Protein AF-A0AAP0P604-F1 (afdb_monomer_lite)

InterPro domains:
  IPR004252 Probable transposase, Ptta/En/Spm, plant [PF03004] (49-134)

Structure (mmCIF, N/CA/C/O backbone):
data_AF-A0AAP0P604-F1
#
_entry.id   AF-A0AAP0P604-F1
#
loop_
_atom_site.group_PDB
_atom_site.id
_atom_site.type_symbol
_atom_site.label_atom_id
_atom_site.label_alt_id
_atom_site.label_comp_id
_atom_site.label_asym_id
_atom_site.label_entity_id
_atom_site.label_seq_id
_atom_site.pdbx_PDB_ins_code
_atom_site.Cartn_x
_atom_site.Cartn_y
_atom_site.Cartn_z
_atom_site.occupancy
_atom_site.B_iso_or_equiv
_atom_site.auth_seq_id
_atom_site.auth_comp_id
_atom_site.auth_asym_id
_atom_site.auth_atom_id
_atom_site.pdbx_PDB_model_num
ATOM 1 N N . MET A 1 1 ? 9.998 1.969 -13.920 1.00 55.75 1 MET A N 1
ATOM 2 C CA . MET A 1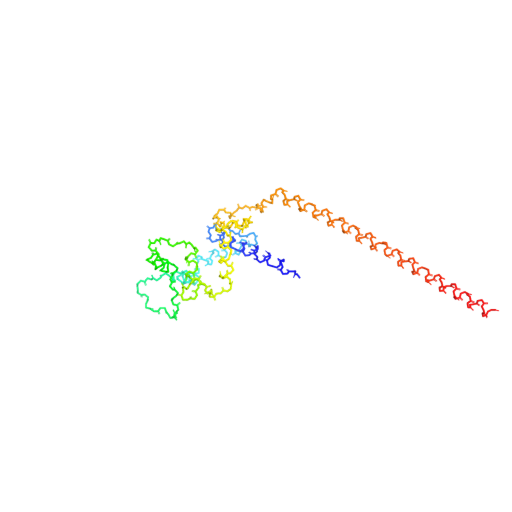 1 ? 9.746 1.002 -12.823 1.00 55.75 1 MET A CA 1
ATOM 3 C C . MET A 1 1 ? 8.303 0.526 -12.952 1.00 55.75 1 MET A C 1
ATOM 5 O O . MET A 1 1 ? 7.439 1.380 -13.094 1.00 55.75 1 MET A O 1
ATOM 9 N N . SER A 1 2 ? 8.022 -0.780 -13.021 1.00 79.81 2 SER A N 1
ATOM 10 C CA . SER A 1 2 ? 6.646 -1.254 -13.260 1.00 79.81 2 SER A CA 1
ATOM 11 C C . SER A 1 2 ? 5.750 -1.027 -12.033 1.00 79.81 2 SER A C 1
ATOM 13 O O . SER A 1 2 ? 6.207 -1.119 -10.892 1.00 79.81 2 SER A O 1
ATOM 15 N N . PHE A 1 3 ? 4.462 -0.747 -12.259 1.00 80.81 3 PHE A N 1
ATOM 16 C CA . PHE A 1 3 ? 3.480 -0.492 -11.193 1.00 80.81 3 PHE A CA 1
ATOM 17 C C . PHE A 1 3 ? 3.406 -1.638 -10.170 1.00 80.81 3 PHE A C 1
ATOM 19 O O . PHE A 1 3 ? 3.316 -1.402 -8.968 1.00 80.81 3 PHE A O 1
ATOM 26 N N . ALA A 1 4 ? 3.530 -2.883 -10.637 1.00 79.44 4 ALA A N 1
ATOM 27 C CA . ALA A 1 4 ? 3.534 -4.066 -9.783 1.00 79.44 4 ALA A CA 1
ATOM 28 C C . ALA A 1 4 ? 4.731 -4.104 -8.815 1.00 79.44 4 ALA A C 1
ATOM 30 O O . ALA A 1 4 ? 4.574 -4.504 -7.661 1.00 79.44 4 ALA A O 1
ATOM 31 N N . ILE A 1 5 ? 5.914 -3.657 -9.257 1.00 82.88 5 ILE A N 1
ATOM 32 C CA . ILE A 1 5 ? 7.113 -3.584 -8.408 1.00 82.88 5 ILE A CA 1
ATOM 33 C C . ILE A 1 5 ? 6.933 -2.504 -7.336 1.00 82.88 5 ILE A C 1
ATOM 35 O O . ILE A 1 5 ? 7.224 -2.750 -6.165 1.00 82.88 5 ILE A O 1
ATOM 39 N N . TYR A 1 6 ? 6.404 -1.338 -7.714 1.00 86.69 6 TYR A N 1
ATOM 40 C CA . TYR A 1 6 ? 6.144 -0.246 -6.775 1.00 86.69 6 TYR A CA 1
ATOM 41 C C . TYR A 1 6 ? 5.107 -0.636 -5.709 1.00 86.69 6 TYR A C 1
ATOM 43 O O . TYR A 1 6 ? 5.350 -0.478 -4.516 1.00 86.69 6 TYR A O 1
ATOM 51 N N . ASP A 1 7 ? 3.985 -1.231 -6.116 1.00 83.19 7 ASP A N 1
ATOM 52 C CA . ASP A 1 7 ? 2.931 -1.693 -5.205 1.00 83.19 7 ASP A CA 1
ATOM 53 C C . ASP A 1 7 ? 3.429 -2.795 -4.246 1.00 83.19 7 ASP A C 1
ATOM 55 O O . ASP A 1 7 ? 3.151 -2.768 -3.041 1.00 83.19 7 ASP A O 1
ATOM 59 N N . ALA A 1 8 ? 4.240 -3.738 -4.740 1.00 85.00 8 ALA A N 1
ATOM 60 C CA . ALA A 1 8 ? 4.871 -4.755 -3.900 1.00 85.00 8 ALA A CA 1
ATOM 61 C C . ALA A 1 8 ? 5.839 -4.143 -2.873 1.00 85.00 8 ALA A C 1
ATOM 63 O O . ALA A 1 8 ? 5.818 -4.529 -1.697 1.00 85.00 8 ALA A O 1
ATOM 64 N N . TRP A 1 9 ? 6.647 -3.166 -3.293 1.00 90.81 9 TRP A N 1
ATOM 65 C CA . TRP A 1 9 ? 7.546 -2.433 -2.407 1.00 90.81 9 TRP A CA 1
ATOM 66 C C . TRP A 1 9 ? 6.770 -1.664 -1.333 1.00 90.81 9 TRP A C 1
ATOM 68 O O . TRP A 1 9 ? 7.049 -1.846 -0.150 1.00 90.81 9 TRP A O 1
ATOM 78 N N . CYS A 1 10 ? 5.729 -0.911 -1.706 1.00 79.69 10 CYS A N 1
ATOM 79 C CA . CYS A 1 10 ? 4.887 -0.156 -0.774 1.00 79.69 10 CYS A CA 1
ATOM 80 C C . CYS A 1 10 ? 4.280 -1.051 0.314 1.00 79.69 10 CYS A C 1
ATOM 82 O O . CYS A 1 10 ? 4.305 -0.705 1.498 1.00 79.69 10 CYS A O 1
ATOM 84 N N . ARG A 1 11 ? 3.789 -2.243 -0.051 1.00 78.50 11 ARG A N 1
ATOM 85 C CA . ARG A 1 11 ? 3.270 -3.212 0.930 1.00 78.50 11 ARG A CA 1
ATOM 86 C C . ARG A 1 11 ? 4.349 -3.697 1.891 1.00 78.50 11 ARG A C 1
ATOM 88 O O . ARG A 1 11 ? 4.118 -3.734 3.099 1.00 78.50 11 ARG A O 1
ATOM 95 N N . LYS A 1 12 ? 5.519 -4.081 1.374 1.00 85.25 12 LYS A N 1
ATOM 96 C CA . LYS A 1 12 ? 6.632 -4.571 2.204 1.00 85.25 12 LYS A CA 1
ATOM 97 C C . LYS A 1 12 ? 7.171 -3.472 3.117 1.00 85.25 12 LYS A C 1
ATOM 99 O O . LYS A 1 12 ? 7.391 -3.737 4.298 1.00 85.25 12 LYS A O 1
ATOM 104 N N . ALA A 1 13 ? 7.313 -2.255 2.602 1.00 80.06 13 ALA A N 1
ATOM 105 C CA . ALA A 1 13 ? 7.723 -1.084 3.361 1.00 80.06 13 ALA A CA 1
ATOM 106 C C . ALA A 1 13 ? 6.726 -0.786 4.489 1.00 80.06 13 ALA A C 1
ATOM 108 O O . ALA A 1 13 ? 7.131 -0.704 5.644 1.00 80.06 13 ALA A O 1
ATOM 109 N N . SER A 1 14 ? 5.423 -0.726 4.190 1.00 72.88 14 SER A N 1
ATOM 110 C CA . SER A 1 14 ? 4.372 -0.484 5.189 1.00 72.88 14 SER A CA 1
ATOM 111 C C . SER A 1 14 ? 4.428 -1.489 6.345 1.00 72.88 14 SER A C 1
ATOM 113 O O . SER A 1 14 ? 4.459 -1.091 7.510 1.00 72.88 14 SER A O 1
ATOM 115 N N . ILE A 1 15 ? 4.549 -2.786 6.038 1.00 78.81 15 ILE A N 1
ATOM 116 C CA . ILE A 1 15 ? 4.687 -3.834 7.060 1.00 78.81 15 ILE A CA 1
ATOM 117 C C . ILE A 1 15 ? 5.937 -3.587 7.913 1.00 78.81 15 ILE A C 1
ATOM 119 O O . ILE A 1 15 ? 5.850 -3.560 9.140 1.00 78.81 15 ILE A O 1
ATOM 123 N N . ARG A 1 16 ? 7.093 -3.338 7.287 1.00 80.81 16 ARG A N 1
ATOM 124 C CA . ARG A 1 16 ? 8.346 -3.073 8.011 1.00 80.81 16 ARG A CA 1
ATOM 125 C C . ARG A 1 16 ? 8.249 -1.848 8.918 1.00 80.81 16 ARG A C 1
ATOM 127 O O . ARG A 1 16 ? 8.666 -1.937 10.069 1.00 80.81 16 ARG A O 1
ATOM 134 N N . TYR A 1 17 ? 7.638 -0.757 8.457 1.00 77.69 17 TYR A N 1
ATOM 135 C CA . TYR A 1 17 ? 7.402 0.427 9.285 1.00 77.69 17 TYR A CA 1
ATOM 136 C C . TYR A 1 17 ? 6.545 0.104 10.507 1.00 77.69 17 TYR A C 1
ATOM 138 O O . TYR A 1 17 ? 6.922 0.455 11.623 1.00 77.69 17 TYR A O 1
ATOM 146 N N . THR A 1 18 ? 5.434 -0.618 10.330 1.00 73.94 18 THR A N 1
ATOM 147 C CA . THR A 1 18 ? 4.580 -0.998 11.467 1.00 73.94 18 THR A CA 1
ATOM 148 C C . THR A 1 18 ? 5.314 -1.878 12.481 1.00 73.94 18 THR A C 1
ATOM 150 O O . THR A 1 18 ? 5.206 -1.637 13.685 1.00 73.94 18 THR A O 1
ATOM 153 N N . CYS A 1 19 ? 6.129 -2.833 12.019 1.00 76.25 19 CYS A N 1
ATOM 154 C CA . CYS A 1 19 ? 6.964 -3.659 12.889 1.00 76.25 19 CYS A CA 1
ATOM 155 C C . CYS A 1 19 ? 7.993 -2.819 13.656 1.00 76.25 19 CYS A C 1
ATOM 157 O O . CYS A 1 19 ? 8.121 -2.978 14.867 1.00 76.25 19 CYS A O 1
ATOM 159 N N . ASN A 1 20 ? 8.687 -1.894 12.990 1.00 80.06 20 ASN A N 1
ATOM 160 C CA . ASN A 1 20 ? 9.693 -1.048 13.636 1.00 80.06 20 ASN A CA 1
ATOM 161 C C . ASN A 1 20 ? 9.069 -0.130 14.691 1.00 80.06 20 ASN A C 1
ATOM 163 O O . ASN A 1 20 ? 9.588 -0.030 15.800 1.00 80.06 20 ASN A O 1
ATOM 167 N N . ILE A 1 21 ? 7.919 0.481 14.391 1.00 79.56 21 ILE A N 1
ATOM 168 C CA . ILE A 1 21 ? 7.177 1.297 15.361 1.00 79.56 21 ILE A CA 1
ATOM 169 C C . ILE A 1 21 ? 6.769 0.452 16.574 1.00 79.56 21 ILE A C 1
ATOM 171 O O . ILE A 1 21 ? 6.906 0.910 17.708 1.00 79.56 21 ILE A O 1
ATOM 175 N N . TYR A 1 22 ? 6.315 -0.788 16.366 1.00 77.44 22 TYR A N 1
ATOM 176 C CA . TYR A 1 22 ? 6.010 -1.706 17.464 1.00 77.44 22 TYR A CA 1
ATOM 177 C C . TYR A 1 22 ? 7.251 -2.024 18.310 1.00 77.44 22 TYR A C 1
ATOM 179 O O . TYR A 1 22 ? 7.191 -1.929 19.537 1.00 77.44 22 TYR A O 1
ATOM 187 N N . LEU A 1 23 ? 8.381 -2.353 17.677 1.00 79.88 23 LEU A N 1
ATOM 188 C CA . LEU A 1 23 ? 9.636 -2.649 18.374 1.00 79.88 23 LEU A CA 1
ATOM 189 C C . LEU A 1 23 ? 10.104 -1.455 19.215 1.00 79.88 23 LEU A C 1
ATOM 191 O O . LEU A 1 23 ? 10.387 -1.626 20.402 1.00 79.88 23 LEU A O 1
ATOM 195 N N . ILE A 1 24 ? 10.062 -0.243 18.659 1.00 80.75 24 ILE A N 1
ATOM 196 C CA . ILE A 1 24 ? 10.397 0.995 19.372 1.00 80.75 24 ILE A CA 1
ATOM 197 C C . ILE A 1 24 ? 9.421 1.249 20.531 1.00 80.75 24 ILE A C 1
ATOM 199 O O . ILE A 1 24 ? 9.836 1.553 21.650 1.00 80.75 24 ILE A O 1
ATOM 203 N N . ALA A 1 25 ? 8.112 1.146 20.287 1.00 75.25 25 ALA A N 1
ATOM 204 C CA . ALA A 1 25 ? 7.093 1.562 21.247 1.00 75.25 25 ALA A CA 1
ATOM 205 C C . ALA A 1 25 ? 6.873 0.555 22.385 1.00 75.25 25 ALA A C 1
ATOM 207 O O . ALA A 1 25 ? 6.607 0.973 23.515 1.00 75.25 25 ALA A O 1
ATOM 208 N N . LYS A 1 26 ? 6.944 -0.750 22.089 1.00 76.38 26 LYS A N 1
ATOM 209 C CA . LYS A 1 26 ? 6.601 -1.841 23.017 1.00 76.38 26 LYS A CA 1
ATOM 210 C C . LYS A 1 26 ? 7.811 -2.599 23.537 1.00 76.38 26 LYS A C 1
ATOM 212 O O . LYS A 1 26 ? 7.827 -2.932 24.715 1.00 76.38 26 LYS A O 1
ATOM 217 N N . LYS A 1 27 ? 8.797 -2.879 22.684 1.00 76.56 27 LYS A N 1
ATOM 218 C CA . LYS A 1 27 ? 9.988 -3.655 23.065 1.00 76.56 27 LYS A CA 1
ATOM 219 C C . LYS A 1 27 ? 11.192 -2.782 23.420 1.00 76.56 27 LYS A C 1
ATOM 221 O O . LYS A 1 27 ? 12.140 -3.302 23.986 1.00 76.56 27 LYS A O 1
ATOM 226 N N . ARG A 1 28 ? 11.135 -1.473 23.135 1.00 79.12 28 ARG A N 1
ATOM 227 C CA . ARG A 1 28 ? 12.237 -0.511 23.337 1.00 79.12 28 ARG A CA 1
ATOM 228 C C . ARG A 1 28 ? 13.526 -0.916 22.612 1.00 79.12 28 ARG A C 1
ATOM 230 O O . ARG A 1 28 ? 14.610 -0.547 23.041 1.00 79.12 28 ARG A O 1
ATOM 237 N N . ILE A 1 29 ? 13.389 -1.641 21.502 1.00 80.62 29 ILE A N 1
ATOM 238 C CA . ILE A 1 29 ? 14.506 -2.094 20.669 1.00 80.62 29 ILE A CA 1
ATOM 239 C C . ILE A 1 29 ? 14.749 -1.053 19.574 1.00 80.62 29 ILE A C 1
ATOM 241 O O . ILE A 1 29 ? 13.801 -0.663 18.883 1.00 80.62 29 ILE A O 1
ATOM 245 N N . SER A 1 30 ? 16.003 -0.622 19.421 1.00 78.62 30 SER A N 1
ATOM 246 C CA . SER A 1 30 ? 16.416 0.262 18.329 1.00 78.62 30 SER A CA 1
ATOM 247 C C . SER A 1 30 ? 16.414 -0.500 16.995 1.00 78.62 30 SER A C 1
ATOM 249 O O . SER A 1 30 ? 16.950 -1.609 16.922 1.00 78.62 30 SER A O 1
ATOM 251 N N . PRO A 1 31 ? 15.806 0.037 15.924 1.00 79.00 31 PRO A N 1
ATOM 252 C CA . PRO A 1 31 ? 15.958 -0.519 14.585 1.00 79.00 31 PRO A CA 1
ATOM 253 C C . PRO A 1 31 ? 17.402 -0.411 14.079 1.00 79.00 31 PRO A C 1
ATOM 255 O O . PRO A 1 31 ? 18.077 0.574 14.340 1.00 79.00 31 PRO A O 1
ATOM 258 N N . ILE A 1 32 ? 17.830 -1.372 13.253 1.00 76.75 32 ILE A N 1
ATOM 259 C CA . ILE A 1 32 ? 19.215 -1.492 12.743 1.00 76.75 32 ILE A CA 1
ATOM 260 C C . ILE A 1 32 ? 19.728 -0.215 12.044 1.00 76.75 32 ILE A C 1
ATOM 262 O O . ILE A 1 32 ? 20.920 0.059 12.052 1.00 76.75 32 ILE A O 1
ATOM 266 N N . TYR A 1 33 ? 18.840 0.564 11.425 1.00 79.62 33 TYR A N 1
ATOM 267 C CA . TYR A 1 33 ? 19.197 1.776 10.676 1.00 79.62 33 TYR A CA 1
ATOM 268 C C . TYR A 1 33 ? 19.272 3.050 11.534 1.00 79.62 33 TYR A C 1
ATOM 270 O O . TYR A 1 33 ? 19.620 4.106 11.013 1.00 79.62 33 TYR A O 1
ATOM 278 N N . LEU A 1 34 ? 18.888 2.991 12.811 1.00 81.00 34 LEU A N 1
ATOM 279 C CA . LEU A 1 34 ? 18.973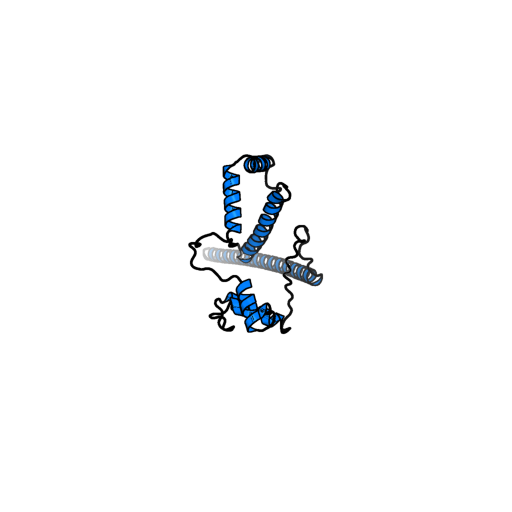 4.122 13.733 1.00 81.00 34 LEU A CA 1
ATOM 280 C C . LEU A 1 34 ? 20.268 4.014 14.532 1.00 81.00 34 LEU A C 1
ATOM 282 O O . LEU A 1 34 ? 20.537 2.984 15.147 1.00 81.00 34 LEU A O 1
ATOM 286 N N . THR A 1 35 ? 21.055 5.088 14.540 1.00 87.25 35 THR A N 1
ATOM 287 C CA . THR A 1 35 ? 22.230 5.171 15.409 1.00 87.25 35 THR A CA 1
ATOM 288 C C . THR A 1 35 ? 21.793 5.219 16.872 1.00 87.25 35 THR A C 1
ATOM 290 O O . THR A 1 35 ? 20.724 5.749 17.200 1.00 87.25 35 THR A O 1
ATOM 293 N N . GLU A 1 36 ? 22.625 4.676 17.762 1.00 86.44 36 GLU A N 1
ATOM 294 C CA . GLU A 1 36 ? 22.320 4.638 19.197 1.00 86.44 36 GLU A CA 1
ATOM 295 C C . GLU A 1 36 ? 22.105 6.050 19.759 1.00 86.44 36 GLU A C 1
ATOM 297 O O . GLU A 1 36 ? 21.168 6.282 20.515 1.00 86.44 36 GLU A O 1
ATOM 302 N N . GLU A 1 37 ? 22.892 7.028 19.302 1.00 89.12 37 GLU A N 1
ATOM 303 C CA . GLU A 1 37 ? 22.764 8.431 19.704 1.00 89.12 37 GLU A CA 1
ATOM 304 C C . GLU A 1 37 ? 21.366 9.004 19.421 1.00 89.12 37 GLU A C 1
ATOM 306 O O . GLU A 1 37 ? 20.752 9.628 20.291 1.00 89.12 37 GLU A O 1
ATOM 311 N N . VAL A 1 38 ? 20.828 8.754 18.222 1.00 87.56 38 VAL A N 1
ATOM 312 C CA . VAL A 1 38 ? 19.495 9.226 17.825 1.00 87.56 38 VAL A CA 1
ATOM 313 C C . VAL A 1 38 ? 18.414 8.509 18.630 1.00 87.56 38 VAL A C 1
ATOM 315 O O . VAL A 1 38 ? 17.432 9.132 19.048 1.00 87.56 38 VAL A O 1
ATOM 318 N N . PHE A 1 39 ? 18.589 7.212 18.890 1.00 88.00 39 PHE A N 1
ATOM 319 C CA . PHE A 1 39 ? 17.637 6.446 19.688 1.00 88.00 39 PHE A CA 1
ATOM 320 C C . PHE A 1 39 ? 17.628 6.883 21.160 1.00 88.00 39 PHE A C 1
ATOM 322 O O . PHE A 1 39 ? 16.555 7.030 21.753 1.00 88.00 39 PHE A O 1
ATOM 329 N N . GLU A 1 40 ? 18.793 7.172 21.740 1.00 88.94 40 GLU A N 1
ATOM 330 C CA . GLU A 1 40 ? 18.929 7.743 23.082 1.00 88.94 40 GLU A CA 1
ATOM 331 C C . GLU A 1 40 ? 18.364 9.156 23.171 1.00 88.94 40 GLU A C 1
ATOM 333 O O . GLU A 1 40 ? 17.660 9.495 24.126 1.00 88.94 40 GLU A O 1
ATOM 338 N N . HIS A 1 41 ? 18.616 9.993 22.164 1.00 88.12 41 HIS A N 1
ATOM 339 C CA . HIS A 1 41 ? 17.995 11.308 22.077 1.00 88.12 41 HIS A CA 1
ATOM 340 C C . HIS A 1 41 ? 16.466 11.189 22.060 1.00 88.12 41 HIS A C 1
ATOM 342 O O . HIS A 1 41 ? 15.802 11.832 22.869 1.00 88.12 41 HIS A O 1
ATOM 348 N N . TYR A 1 42 ? 15.902 10.300 21.237 1.00 84.56 42 TYR A N 1
ATOM 349 C CA . TYR A 1 42 ? 14.461 10.032 21.206 1.00 84.56 42 TYR A CA 1
ATOM 350 C C . TYR A 1 42 ? 13.916 9.534 22.554 1.00 84.56 42 TYR A C 1
ATOM 352 O O . TYR A 1 42 ? 12.857 9.991 22.995 1.00 84.56 42 TYR A O 1
ATOM 360 N N . LYS A 1 43 ? 14.625 8.621 23.236 1.00 85.44 43 LYS A N 1
ATOM 361 C CA . LYS A 1 43 ? 14.241 8.141 24.576 1.00 85.44 43 LYS A CA 1
ATOM 362 C C . LYS A 1 43 ? 14.191 9.286 25.587 1.00 85.44 43 LYS A C 1
ATOM 364 O O . LYS A 1 43 ? 13.203 9.382 26.315 1.00 85.44 43 LYS A O 1
ATOM 369 N N . ARG A 1 44 ? 15.203 10.161 25.586 1.00 87.94 44 ARG A N 1
ATOM 370 C CA . ARG A 1 44 ? 15.256 11.364 26.430 1.00 87.94 44 ARG A CA 1
ATOM 371 C C . ARG A 1 44 ? 14.100 12.304 26.116 1.00 87.94 44 ARG A C 1
ATOM 373 O O . ARG A 1 44 ? 13.286 12.544 26.997 1.00 87.94 44 ARG A O 1
ATOM 380 N N . MET A 1 45 ? 13.953 12.712 24.854 1.00 87.12 45 MET A N 1
ATOM 381 C CA . MET A 1 45 ? 12.881 13.597 24.375 1.00 87.12 45 MET A CA 1
ATOM 382 C C . MET A 1 45 ? 11.501 13.097 24.819 1.00 87.12 45 MET A C 1
ATOM 384 O O . MET A 1 45 ? 10.729 13.822 25.434 1.00 87.12 45 MET A O 1
ATOM 388 N N . ARG A 1 46 ? 11.220 11.805 24.614 1.00 79.88 46 ARG A N 1
ATOM 389 C CA . ARG A 1 46 ? 9.948 11.187 25.007 1.00 79.88 46 ARG A CA 1
ATOM 390 C C . ARG A 1 46 ? 9.702 11.181 26.524 1.00 79.88 46 ARG A C 1
ATOM 392 O O . ARG A 1 46 ? 8.543 11.137 26.934 1.00 79.88 46 ARG A O 1
ATOM 399 N N . ALA A 1 47 ? 10.750 11.156 27.346 1.00 82.50 47 ALA A N 1
ATOM 400 C CA . ALA A 1 47 ? 10.644 11.136 28.804 1.00 82.50 47 ALA A CA 1
ATOM 401 C C . ALA A 1 47 ? 10.575 12.545 29.417 1.00 82.50 47 ALA A C 1
ATOM 403 O O . ALA A 1 47 ? 9.829 12.752 30.378 1.00 82.50 47 ALA A O 1
ATOM 404 N N . THR A 1 48 ? 11.327 13.500 28.868 1.00 86.19 48 THR A N 1
ATOM 405 C CA . THR A 1 48 ? 11.522 14.834 29.453 1.00 86.19 48 THR A CA 1
ATOM 406 C C . THR A 1 48 ? 10.641 15.914 28.838 1.00 86.19 48 THR A C 1
ATOM 408 O O . THR A 1 48 ? 10.293 16.859 29.535 1.00 86.19 48 THR A O 1
ATOM 411 N N . ASP A 1 49 ? 10.278 15.809 27.557 1.00 88.19 49 ASP A N 1
ATOM 412 C CA . ASP A 1 49 ? 9.524 16.866 26.879 1.00 88.19 49 ASP A CA 1
ATOM 413 C C . ASP A 1 49 ? 8.026 16.796 27.207 1.00 88.19 49 ASP A C 1
ATOM 415 O O . ASP A 1 49 ? 7.273 15.945 26.720 1.00 88.19 49 ASP A O 1
ATOM 419 N N . GLU A 1 50 ? 7.584 17.740 28.032 1.00 88.44 50 GLU A N 1
ATOM 420 C CA . GLU A 1 50 ? 6.181 17.920 28.397 1.00 88.44 50 GLU A CA 1
ATOM 421 C C . GLU A 1 50 ? 5.301 18.302 27.199 1.00 88.44 50 GLU A C 1
ATOM 423 O O . GLU A 1 50 ? 4.131 17.916 27.136 1.00 88.44 50 GLU A O 1
ATOM 428 N N . THR A 1 51 ? 5.840 19.011 26.201 1.00 86.56 51 THR A N 1
ATOM 429 C CA . THR A 1 51 ? 5.066 19.369 25.003 1.00 86.56 51 THR A CA 1
ATOM 430 C C . THR A 1 51 ? 4.767 18.136 24.153 1.00 86.56 51 THR A C 1
ATOM 432 O O . THR A 1 51 ? 3.643 17.971 23.664 1.00 86.56 51 THR A O 1
ATOM 435 N N . PHE A 1 52 ? 5.733 17.218 24.048 1.00 83.00 52 PHE A N 1
ATOM 436 C CA . PHE A 1 52 ? 5.557 15.924 23.401 1.00 83.00 52 PHE A CA 1
ATOM 437 C C . PHE A 1 52 ? 4.526 15.060 24.132 1.00 83.00 52 PHE A C 1
ATOM 439 O O . PHE A 1 52 ? 3.636 14.504 23.484 1.00 83.00 52 PHE A O 1
ATOM 446 N N . LYS A 1 53 ? 4.595 14.972 25.470 1.00 84.88 53 LYS A N 1
ATOM 447 C CA . LYS A 1 53 ? 3.614 14.219 26.274 1.00 84.88 53 LYS A CA 1
ATOM 448 C C . LYS A 1 53 ? 2.197 14.741 26.065 1.00 84.88 53 LYS A C 1
ATOM 450 O O . LYS A 1 53 ? 1.322 13.954 25.713 1.00 84.88 53 LYS A O 1
ATOM 455 N N . LYS A 1 54 ? 1.993 16.060 26.162 1.00 86.19 54 LYS A N 1
ATOM 456 C CA . LYS A 1 54 ? 0.682 16.695 25.942 1.00 86.19 54 LYS A CA 1
ATOM 457 C C . LYS A 1 54 ? 0.125 16.407 24.550 1.00 86.19 54 LYS A C 1
ATOM 459 O O . LYS A 1 54 ? -1.028 16.005 24.425 1.00 86.19 54 LYS A O 1
ATOM 464 N N . LYS A 1 55 ? 0.939 16.539 23.494 1.00 84.94 55 LYS A N 1
ATOM 465 C CA . LYS A 1 55 ? 0.514 16.208 22.119 1.00 84.94 55 LYS A CA 1
ATOM 466 C C . LYS A 1 55 ? 0.204 14.719 21.950 1.00 84.94 55 LYS A C 1
ATOM 468 O O . LYS A 1 55 ? -0.750 14.360 21.261 1.00 84.94 55 LYS A O 1
ATOM 473 N N . PHE A 1 56 ? 0.989 13.844 22.575 1.00 80.38 56 PHE A N 1
ATOM 474 C CA . PHE A 1 56 ? 0.770 12.399 22.537 1.00 80.38 56 PHE A CA 1
ATOM 475 C C . PHE A 1 56 ? -0.518 11.991 23.266 1.00 80.38 56 PHE A C 1
ATOM 477 O O . PHE A 1 56 ? -1.281 11.166 22.758 1.00 80.38 56 PHE A O 1
ATOM 484 N N . GLU A 1 57 ? -0.786 12.582 24.428 1.00 81.19 57 GLU A N 1
ATOM 485 C CA . GLU A 1 57 ? -2.033 12.409 25.173 1.00 81.19 57 GLU A CA 1
ATOM 486 C C . GLU A 1 57 ? -3.226 12.950 24.400 1.00 81.19 57 GLU A C 1
ATOM 488 O O . GLU A 1 57 ? -4.205 12.229 24.245 1.00 81.19 57 GLU A O 1
ATOM 493 N N . GLN A 1 58 ? -3.124 14.149 23.824 1.00 78.56 58 GLN A N 1
ATOM 494 C CA . GLN A 1 58 ? -4.162 14.717 22.968 1.00 78.56 58 GLN A CA 1
ATOM 495 C C . GLN A 1 58 ? -4.462 13.806 21.772 1.00 78.56 58 GLN A C 1
ATOM 497 O O . GLN A 1 58 ? -5.619 13.503 21.513 1.00 78.56 58 GLN A O 1
ATOM 502 N N . MET A 1 59 ? -3.443 13.281 21.083 1.00 72.19 59 MET A N 1
ATOM 503 C CA . MET A 1 59 ? -3.638 12.307 20.003 1.00 72.19 59 MET A CA 1
ATOM 504 C C . MET A 1 59 ? -4.333 11.031 20.504 1.00 72.19 59 MET A C 1
ATOM 506 O O . MET A 1 59 ? -5.217 10.506 19.828 1.00 72.19 59 MET A O 1
ATOM 510 N N . ASN A 1 60 ? -3.942 10.503 21.666 1.00 69.69 60 ASN A N 1
ATOM 511 C CA . ASN A 1 60 ? -4.589 9.321 22.238 1.00 69.69 60 ASN A CA 1
ATOM 512 C C . ASN A 1 60 ? -6.029 9.602 22.668 1.00 69.69 60 ASN A C 1
ATOM 514 O O . ASN A 1 60 ? -6.879 8.736 22.495 1.00 69.69 60 ASN A O 1
ATOM 518 N N . ASN A 1 61 ? -6.305 10.787 23.201 1.00 69.94 61 ASN A N 1
ATOM 519 C CA . ASN A 1 61 ? -7.643 11.212 23.584 1.00 69.94 61 ASN A CA 1
ATOM 520 C C . ASN A 1 61 ? -8.510 11.421 22.345 1.00 69.94 61 ASN A C 1
ATOM 522 O O . ASN A 1 61 ? -9.607 10.891 22.320 1.00 69.94 61 ASN A O 1
ATOM 526 N N . ASN A 1 62 ? -7.989 12.025 21.276 1.00 67.56 62 ASN A N 1
ATOM 527 C CA . ASN A 1 62 ? -8.686 12.148 19.992 1.00 67.56 62 ASN A CA 1
ATOM 528 C C . ASN A 1 62 ? -8.987 10.776 19.356 1.00 67.56 62 ASN A C 1
ATOM 530 O O . ASN A 1 62 ? -10.021 10.595 18.726 1.00 67.56 62 ASN A O 1
ATOM 534 N N . LYS A 1 63 ? -8.110 9.776 19.547 1.00 60.19 63 LYS A N 1
ATOM 535 C CA . LYS A 1 63 ? -8.380 8.377 19.154 1.00 60.19 63 LYS A CA 1
ATOM 536 C C . LYS A 1 63 ? -9.432 7.695 20.035 1.00 60.19 63 LYS A C 1
ATOM 538 O O . LYS A 1 63 ? -10.047 6.730 19.599 1.00 60.19 63 LYS A O 1
ATOM 543 N N . LYS A 1 64 ? -9.585 8.132 21.289 1.00 58.22 64 LYS A N 1
ATOM 544 C CA . LYS A 1 64 ? -10.544 7.585 22.264 1.00 58.22 64 LYS A CA 1
ATOM 545 C C . LYS A 1 64 ? -11.884 8.324 22.261 1.00 58.22 64 LYS A C 1
ATOM 547 O O . LYS A 1 64 ? -12.875 7.724 22.651 1.00 58.22 64 LYS A O 1
ATOM 552 N N . SER A 1 65 ? -11.937 9.581 21.820 1.00 54.59 65 SER A N 1
ATOM 553 C CA . SER A 1 65 ? -13.143 10.419 21.784 1.00 54.59 65 SER A CA 1
ATOM 554 C C . SER A 1 65 ? -14.155 9.991 20.718 1.00 54.59 65 SER A C 1
ATOM 556 O O . SER A 1 65 ? -15.245 10.543 20.661 1.00 54.59 65 SER A O 1
ATOM 558 N N . GLU A 1 66 ? -13.844 8.970 19.914 1.00 49.25 66 GLU A N 1
ATOM 559 C CA . GLU A 1 66 ? -14.848 8.212 19.152 1.00 49.25 66 GLU A CA 1
ATOM 560 C C . GLU A 1 66 ? -15.729 7.313 20.048 1.00 49.25 66 GLU A C 1
ATOM 562 O O . GLU A 1 66 ? -16.728 6.766 19.585 1.00 49.25 66 GLU A O 1
ATOM 567 N N . VAL A 1 67 ? -15.401 7.157 21.337 1.00 42.69 67 VAL A N 1
ATOM 568 C CA . VAL A 1 67 ? -16.184 6.383 22.309 1.00 42.69 67 VAL A CA 1
ATOM 569 C C . VAL A 1 67 ? -16.983 7.353 23.180 1.00 42.69 67 VAL A C 1
ATOM 571 O O . VAL A 1 67 ? -16.484 7.867 24.178 1.00 42.69 67 VAL A O 1
ATOM 574 N N . GLY A 1 68 ? -18.222 7.631 22.764 1.00 41.72 68 GLY A N 1
ATOM 575 C CA . GLY A 1 68 ? -19.137 8.549 23.446 1.00 41.72 68 GLY A CA 1
ATOM 576 C C . GLY A 1 68 ? -19.303 8.240 24.938 1.00 41.72 68 GLY A C 1
ATOM 577 O O . GLY A 1 68 ? -19.712 7.141 25.315 1.00 41.72 68 GLY A O 1
ATOM 578 N N . GLY A 1 69 ? -18.996 9.230 25.776 1.00 41.75 69 GLY A N 1
ATOM 579 C CA . GLY A 1 69 ? -19.294 9.252 27.208 1.00 41.75 69 GLY A CA 1
ATOM 580 C C . GLY A 1 69 ? -20.337 10.325 27.525 1.00 41.75 69 GLY A C 1
ATOM 581 O O . GLY A 1 69 ? -20.410 11.348 26.839 1.00 41.75 69 GLY A O 1
ATOM 582 N N . SER A 1 70 ? -21.160 10.098 28.553 1.00 37.41 70 SER A N 1
ATOM 583 C CA . SER A 1 70 ? -22.217 11.036 28.953 1.00 37.41 70 SER A CA 1
ATOM 584 C C . SER A 1 70 ? -21.621 12.375 29.398 1.00 37.41 70 SER A C 1
ATOM 586 O O . SER A 1 70 ? -20.841 12.407 30.349 1.00 37.41 70 SER A O 1
ATOM 588 N N . GLY A 1 71 ? -22.003 13.464 28.727 1.00 43.59 71 GLY A N 1
ATOM 589 C CA . GLY A 1 71 ? -21.564 14.828 29.051 1.00 43.59 71 GLY A CA 1
ATOM 590 C C . GLY A 1 71 ? -20.680 15.503 27.999 1.00 43.59 71 GLY A C 1
ATOM 591 O O . GLY A 1 71 ? -20.184 16.594 28.247 1.00 43.59 71 GLY A O 1
ATOM 592 N N . THR A 1 72 ? -20.483 14.896 26.825 1.00 36.91 72 THR A N 1
ATOM 593 C CA . THR A 1 72 ? -19.961 15.630 25.661 1.00 36.91 72 THR A CA 1
ATOM 594 C C . THR A 1 72 ? -21.131 16.149 24.843 1.00 36.91 72 THR A C 1
ATOM 596 O O . THR A 1 72 ? -21.719 15.423 24.042 1.00 36.91 72 THR A O 1
ATOM 599 N N . ASP A 1 73 ? -21.492 17.407 25.092 1.00 34.19 73 ASP A N 1
ATOM 600 C CA . ASP A 1 73 ? -22.386 18.145 24.213 1.00 34.19 73 ASP A CA 1
ATOM 601 C C . ASP A 1 73 ? -21.817 18.149 22.790 1.00 34.19 73 ASP A C 1
ATOM 603 O O . ASP A 1 73 ? -20.663 18.502 22.550 1.00 34.19 73 ASP A O 1
ATOM 607 N N . ILE A 1 74 ? -22.666 17.666 21.884 1.00 33.94 74 ILE A N 1
ATOM 608 C CA . ILE A 1 74 ? -22.693 17.846 20.433 1.00 33.94 74 ILE A CA 1
ATOM 609 C C . ILE A 1 74 ? -21.307 17.996 19.793 1.00 33.94 74 ILE A C 1
ATOM 611 O O . ILE A 1 74 ? -20.809 19.086 19.514 1.00 33.94 74 ILE A O 1
ATOM 615 N N . SER A 1 75 ? -20.733 16.842 19.453 1.00 41.94 75 SER A N 1
ATOM 616 C CA . SER A 1 75 ? -19.792 16.715 18.343 1.00 41.94 75 SER A CA 1
ATOM 617 C C . SER A 1 75 ? -20.289 17.536 17.146 1.00 41.94 75 SER A C 1
ATOM 619 O O . SER A 1 75 ? -21.324 17.225 16.559 1.00 41.94 75 SER A O 1
ATOM 621 N N . LEU A 1 76 ? -19.529 18.561 16.752 1.00 41.03 76 LEU A N 1
ATOM 622 C CA . LEU A 1 76 ? -19.769 19.381 15.554 1.00 41.03 76 LEU A CA 1
ATOM 623 C C . LEU A 1 76 ? -19.507 18.615 14.237 1.00 41.03 76 LEU A C 1
ATOM 625 O O . LEU A 1 76 ? -19.379 19.209 13.168 1.00 41.03 76 LEU A O 1
ATOM 629 N N . HIS A 1 77 ? -19.474 17.283 14.287 1.00 41.03 77 HIS A N 1
ATOM 630 C CA . HIS A 1 77 ? -19.659 16.423 13.129 1.00 41.03 77 HIS A CA 1
ATOM 631 C C . HIS A 1 77 ? -21.103 15.908 13.122 1.00 41.03 77 HIS A C 1
ATOM 633 O O . HIS A 1 77 ? -21.395 14.814 13.606 1.00 41.03 77 HIS A O 1
ATOM 639 N N . SER A 1 78 ? -22.009 16.688 12.531 1.00 35.53 78 SER A N 1
ATOM 640 C CA . SER A 1 78 ? -23.384 16.287 12.194 1.00 35.53 78 SER A CA 1
ATOM 641 C C . SER A 1 78 ? -23.418 15.231 11.079 1.00 35.53 78 SER A C 1
ATOM 643 O O . SER A 1 78 ? -23.994 15.438 10.017 1.00 35.53 78 SER A O 1
ATOM 645 N N . ALA A 1 79 ? -22.773 14.091 11.305 1.00 39.47 79 ALA A N 1
ATOM 646 C CA . ALA A 1 79 ? -22.893 12.889 10.490 1.00 39.47 79 ALA A CA 1
ATOM 647 C C . ALA A 1 79 ? -22.568 11.667 11.359 1.00 39.47 79 ALA A C 1
ATOM 649 O O . ALA A 1 79 ? -21.698 10.859 11.034 1.00 39.47 79 ALA A O 1
ATOM 650 N N . GLY A 1 80 ? -23.237 11.575 12.515 1.00 41.03 80 GLY A N 1
ATOM 651 C CA . GLY A 1 80 ? -23.170 10.428 13.413 1.00 41.03 80 GLY A CA 1
ATOM 652 C C . GLY A 1 80 ? -23.508 9.152 12.653 1.00 41.03 80 GLY A C 1
ATOM 653 O O . GLY A 1 80 ? -24.672 8.831 12.426 1.00 41.03 80 GLY A O 1
ATOM 654 N N . SER A 1 81 ? -22.476 8.433 12.225 1.00 54.81 81 SER A N 1
ATOM 655 C CA . SER A 1 81 ? -22.651 7.116 11.638 1.00 54.81 81 SER A CA 1
ATOM 656 C C . SER A 1 81 ? -23.077 6.190 12.768 1.00 54.81 81 SER A C 1
ATOM 658 O O . SER A 1 81 ? -22.318 5.964 13.710 1.00 54.81 81 SER A O 1
ATOM 660 N N . ILE A 1 82 ? -24.312 5.697 12.694 1.00 57.03 82 ILE A N 1
ATOM 661 C CA . ILE A 1 82 ? -24.836 4.670 13.593 1.00 57.03 82 ILE A CA 1
ATOM 662 C C . ILE A 1 82 ? -23.811 3.532 13.640 1.00 57.03 82 ILE A C 1
ATOM 664 O O . ILE A 1 82 ? -23.383 3.009 12.606 1.00 57.03 82 ILE A O 1
ATOM 668 N N . PHE A 1 83 ? -23.371 3.165 14.844 1.00 61.88 83 PHE A N 1
ATOM 669 C CA . PHE A 1 83 ? -22.345 2.140 14.998 1.00 61.88 83 PHE A CA 1
ATOM 670 C C . PHE A 1 83 ? -22.847 0.809 14.420 1.00 61.88 83 PHE A C 1
ATOM 672 O O . PHE A 1 83 ? -24.011 0.442 14.587 1.00 61.88 83 PHE A O 1
ATOM 679 N N . ALA A 1 84 ? -21.952 0.017 13.818 1.00 65.00 84 ALA A N 1
ATOM 680 C CA . ALA A 1 84 ? -22.291 -1.300 13.260 1.00 65.00 84 ALA A CA 1
ATOM 681 C C . ALA A 1 84 ? -23.004 -2.227 14.269 1.00 65.00 84 ALA A C 1
ATOM 683 O O . ALA A 1 84 ? -23.798 -3.081 13.883 1.00 65.00 84 ALA A O 1
ATOM 684 N N . ARG A 1 85 ? -22.757 -2.029 15.571 1.00 69.62 85 ARG A N 1
ATOM 685 C CA . ARG A 1 85 ? -23.459 -2.717 16.660 1.00 69.62 85 ARG A CA 1
ATOM 686 C C . ARG A 1 85 ? -24.943 -2.350 16.735 1.00 69.62 85 ARG A C 1
ATOM 688 O O . ARG A 1 85 ? -25.766 -3.248 16.798 1.00 69.62 85 ARG A O 1
ATOM 695 N N . GLN A 1 86 ? -25.285 -1.064 16.662 1.00 77.50 86 GLN A N 1
ATOM 696 C CA . GLN A 1 86 ? -26.676 -0.596 16.694 1.00 77.50 86 GLN A CA 1
ATOM 697 C C . GLN A 1 86 ? -27.461 -1.081 15.467 1.00 77.50 86 GLN A C 1
ATOM 699 O O . GLN A 1 86 ? -28.615 -1.498 15.583 1.00 77.50 86 GLN A O 1
ATOM 704 N N . HIS A 1 87 ? -26.815 -1.100 14.298 1.00 80.94 87 HIS A N 1
ATOM 705 C CA . HIS A 1 87 ? -27.356 -1.755 13.106 1.00 80.94 87 HIS A CA 1
ATOM 706 C C . HIS A 1 87 ? -27.593 -3.251 13.332 1.00 80.94 87 HIS A C 1
ATOM 708 O O . HIS A 1 87 ? -28.622 -3.781 12.920 1.00 80.94 87 HIS A O 1
ATOM 714 N N . GLY A 1 88 ? -26.675 -3.918 14.030 1.00 80.69 88 GLY A N 1
ATOM 715 C CA . GLY A 1 88 ? -26.814 -5.320 14.394 1.00 80.69 88 GLY A CA 1
ATOM 716 C C . GLY A 1 88 ? -27.977 -5.608 15.324 1.00 80.69 88 GLY A C 1
ATOM 717 O O . GLY A 1 88 ? -28.784 -6.474 15.003 1.00 80.69 88 GLY A O 1
ATOM 718 N N . ASP A 1 89 ? -28.113 -4.845 16.404 1.00 81.12 89 ASP A N 1
ATOM 719 C CA . ASP A 1 89 ? -29.206 -5.000 17.368 1.00 81.12 89 ASP A CA 1
ATOM 720 C C . ASP A 1 89 ? -30.568 -4.726 16.700 1.00 81.12 89 ASP A C 1
ATOM 722 O O . ASP A 1 89 ? -31.554 -5.426 16.932 1.00 81.12 89 ASP A O 1
ATOM 726 N N . THR A 1 90 ? -30.628 -3.731 15.807 1.00 85.88 90 THR A N 1
ATOM 727 C CA . THR A 1 90 ? -31.833 -3.423 15.017 1.00 85.88 90 THR A CA 1
ATOM 728 C C . THR A 1 90 ? -32.182 -4.563 14.063 1.00 85.88 90 THR A C 1
ATOM 730 O O . THR A 1 90 ? -33.348 -4.942 13.937 1.00 85.88 90 THR A O 1
ATOM 733 N N . LEU A 1 91 ? -31.181 -5.124 13.386 1.00 87.44 91 LEU A N 1
ATOM 734 C CA . LEU A 1 91 ? -31.371 -6.223 12.449 1.00 87.44 91 LEU A CA 1
ATOM 735 C C . LEU A 1 91 ? -31.732 -7.529 13.170 1.00 87.44 91 LEU A C 1
ATOM 737 O O . LEU A 1 91 ? -32.556 -8.285 12.667 1.00 87.44 91 LEU A O 1
ATOM 741 N N . GLU A 1 92 ? -31.188 -7.766 14.361 1.00 90.44 92 GLU A N 1
ATOM 742 C CA . GLU A 1 92 ? 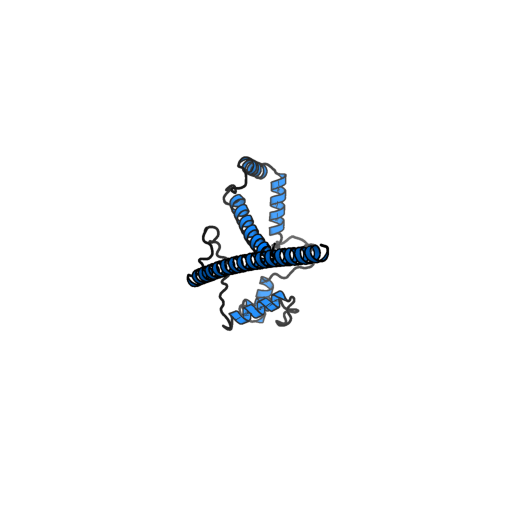-31.541 -8.892 15.227 1.00 90.44 92 GLU A CA 1
ATOM 743 C C . GLU A 1 92 ? -33.002 -8.823 15.674 1.00 90.44 92 GLU A C 1
ATOM 745 O O . GLU A 1 92 ? -33.722 -9.811 15.546 1.00 90.44 92 GLU A O 1
ATOM 750 N N . LYS A 1 93 ? -33.486 -7.638 16.074 1.00 90.12 93 LYS A N 1
ATOM 751 C CA . LYS A 1 93 ? -34.912 -7.415 16.368 1.00 90.12 93 LYS A CA 1
ATOM 752 C C . LYS A 1 93 ? -35.806 -7.658 15.149 1.00 90.12 93 LYS A C 1
ATOM 754 O O . LYS A 1 93 ? -36.884 -8.227 15.289 1.00 90.12 93 LYS A O 1
ATOM 759 N N . LYS A 1 94 ? -35.373 -7.248 13.950 1.00 88.06 94 LYS A N 1
ATOM 760 C CA . LYS A 1 94 ? -36.130 -7.481 12.704 1.00 88.06 94 LYS A CA 1
ATOM 761 C C . LYS A 1 94 ? -36.169 -8.956 12.309 1.00 88.06 94 LYS A C 1
ATOM 763 O O . LYS A 1 94 ? -37.195 -9.428 11.838 1.00 88.06 94 LYS A O 1
ATOM 768 N N . LEU A 1 95 ? -35.059 -9.671 12.480 1.00 88.00 95 LEU A N 1
ATOM 769 C CA . LEU A 1 95 ? -34.932 -11.074 12.087 1.00 88.00 95 LEU A CA 1
ATOM 770 C C . LEU A 1 95 ? -35.367 -12.056 13.185 1.00 88.00 95 LEU A C 1
ATOM 772 O O . LEU A 1 95 ? -35.481 -13.243 12.895 1.00 88.00 95 LEU A O 1
ATOM 776 N N . GLN A 1 96 ? -35.580 -11.588 14.423 1.00 91.06 96 GLN A N 1
ATOM 777 C CA . GLN A 1 96 ? -35.837 -12.413 15.618 1.00 91.06 96 GLN A CA 1
ATOM 778 C C . GLN A 1 96 ? -34.770 -13.499 15.843 1.00 91.06 96 GLN A C 1
ATOM 780 O O . GLN A 1 96 ? -35.013 -14.550 16.431 1.00 91.06 96 GLN A O 1
ATOM 785 N N . ARG A 1 97 ? -33.560 -13.249 15.339 1.00 91.94 97 ARG A N 1
ATOM 786 C CA . ARG A 1 97 ? -32.377 -14.096 15.487 1.00 91.94 97 ARG A CA 1
ATOM 787 C C . ARG A 1 97 ? -31.132 -13.269 15.237 1.00 91.94 97 ARG A C 1
ATOM 789 O O . ARG A 1 97 ? -31.171 -12.277 14.504 1.00 91.94 97 ARG A O 1
ATOM 796 N N . ARG A 1 98 ? -29.996 -13.754 15.732 1.00 83.44 98 ARG A N 1
ATOM 797 C CA . ARG A 1 98 ? -28.708 -13.123 15.467 1.00 83.44 98 ARG A CA 1
ATOM 798 C C . ARG A 1 98 ? -28.442 -13.037 13.951 1.00 83.44 98 ARG A C 1
ATOM 800 O O . ARG A 1 98 ? -28.466 -14.068 13.265 1.00 83.44 98 ARG A O 1
ATOM 807 N N . PRO A 1 99 ? -28.176 -11.838 13.403 1.00 85.88 99 PRO A N 1
ATOM 808 C CA . PRO A 1 99 ? -27.903 -11.669 11.984 1.00 85.88 99 PRO A CA 1
ATOM 809 C C . PRO A 1 99 ? -26.578 -12.324 11.600 1.00 85.88 99 PRO A C 1
ATOM 811 O O . PRO A 1 99 ? -25.568 -12.233 12.305 1.00 85.88 99 PRO A O 1
ATOM 814 N N . THR A 1 100 ? -26.554 -12.961 10.434 1.00 85.56 100 THR A N 1
ATOM 815 C CA . THR A 1 100 ? -25.309 -13.472 9.861 1.00 85.56 100 THR A CA 1
ATOM 816 C C . THR A 1 100 ? -24.417 -12.314 9.411 1.00 85.56 100 THR A C 1
ATOM 818 O O . THR A 1 100 ? -24.884 -11.223 9.080 1.00 85.56 100 THR A O 1
ATOM 821 N N . ARG A 1 101 ? -23.102 -12.554 9.311 1.00 79.44 101 ARG A N 1
ATOM 822 C CA . ARG A 1 101 ? -22.154 -11.533 8.819 1.00 79.44 101 ARG A CA 1
ATOM 823 C C . ARG A 1 101 ? -22.526 -10.982 7.440 1.00 79.44 101 ARG A C 1
ATOM 825 O O . ARG A 1 101 ? -22.255 -9.821 7.163 1.00 79.44 101 ARG A O 1
ATOM 832 N N . LYS A 1 102 ? -23.140 -11.801 6.580 1.00 83.81 102 LYS A N 1
ATOM 833 C CA . LYS A 1 102 ? -23.582 -11.390 5.242 1.00 83.81 102 LYS A CA 1
ATOM 834 C C . LYS A 1 102 ? -24.808 -10.478 5.303 1.00 83.81 102 LYS A C 1
ATOM 836 O O . LYS A 1 102 ? -24.846 -9.481 4.594 1.00 83.81 102 LYS A O 1
ATOM 841 N N . GLU A 1 103 ? -25.781 -10.808 6.146 1.00 86.75 103 GLU A N 1
ATOM 842 C CA . GLU A 1 103 ? -26.974 -9.979 6.362 1.00 86.75 103 GLU A CA 1
ATOM 843 C C . GLU A 1 103 ? -26.591 -8.631 6.966 1.00 86.75 103 GLU A C 1
ATOM 845 O O . GLU A 1 103 ? -27.021 -7.600 6.462 1.00 86.75 103 GLU A O 1
ATOM 850 N N . MET A 1 104 ? -25.686 -8.638 7.949 1.00 86.69 104 MET A N 1
ATOM 851 C CA . MET A 1 104 ? -25.107 -7.419 8.513 1.00 86.69 104 MET A CA 1
ATOM 852 C C . MET A 1 104 ? -24.400 -6.577 7.447 1.00 86.69 104 MET A C 1
ATOM 854 O O . MET A 1 104 ? -24.614 -5.374 7.355 1.00 86.69 104 MET A O 1
ATOM 858 N N . PHE A 1 105 ? -23.562 -7.216 6.625 1.00 84.25 105 PHE A N 1
ATOM 859 C CA . PHE A 1 105 ? -22.811 -6.540 5.571 1.00 84.25 105 PHE A CA 1
ATOM 860 C C . PHE A 1 105 ? -23.741 -5.875 4.555 1.00 84.25 105 PHE A C 1
ATOM 862 O O . PHE A 1 105 ? -23.550 -4.714 4.216 1.00 84.25 105 PHE A O 1
ATOM 869 N N . ARG A 1 106 ? -24.777 -6.580 4.096 1.00 87.31 106 ARG A N 1
ATOM 870 C CA . ARG A 1 106 ? -25.763 -6.000 3.178 1.00 87.31 106 ARG A CA 1
ATOM 871 C C . ARG A 1 106 ? -26.514 -4.855 3.824 1.00 87.31 106 ARG A C 1
ATOM 873 O O . ARG A 1 106 ? -26.579 -3.791 3.236 1.00 87.31 106 ARG A O 1
ATOM 880 N N . HIS A 1 107 ? -26.990 -5.050 5.050 1.00 85.44 107 HIS A N 1
ATOM 881 C CA . HIS A 1 107 ? -27.700 -4.016 5.785 1.00 85.44 107 HIS A CA 1
ATOM 882 C C . HIS A 1 107 ? -26.873 -2.726 5.902 1.00 85.44 107 HIS A C 1
ATOM 884 O O . HIS A 1 107 ? -27.413 -1.649 5.697 1.00 85.44 107 HIS A O 1
ATOM 890 N N . LEU A 1 108 ? -25.564 -2.819 6.150 1.00 83.06 108 LEU A N 1
ATOM 891 C CA . LEU A 1 108 ? -24.682 -1.652 6.276 1.00 83.06 108 LEU A CA 1
ATOM 892 C C . LEU A 1 108 ? -24.289 -1.001 4.943 1.00 83.06 108 LEU A C 1
ATOM 894 O O . LEU A 1 108 ? -23.999 0.190 4.915 1.00 83.06 108 LEU A O 1
ATOM 898 N N . HIS A 1 109 ? -24.237 -1.769 3.855 1.00 82.25 109 HIS A N 1
ATOM 899 C CA . HIS A 1 109 ? -23.633 -1.323 2.595 1.00 82.25 109 HIS A CA 1
ATOM 900 C C . HIS A 1 109 ? -24.624 -1.184 1.435 1.00 82.25 109 HIS A C 1
ATOM 902 O O . HIS A 1 109 ? -24.196 -1.038 0.287 1.00 82.25 109 HIS A O 1
ATOM 908 N N . THR A 1 110 ? -25.929 -1.202 1.712 1.00 86.38 110 THR A N 1
ATOM 909 C CA . THR A 1 110 ? -26.979 -0.948 0.719 1.00 86.38 110 THR A CA 1
ATOM 910 C C . THR A 1 110 ? -27.823 0.271 1.071 1.00 86.38 110 THR A C 1
ATOM 912 O O . THR A 1 110 ? -28.137 0.496 2.242 1.00 86.38 110 THR A O 1
ATOM 915 N N . HIS A 1 111 ? -28.228 1.033 0.057 1.00 81.44 111 HIS A N 1
ATOM 916 C CA . HIS A 1 111 ? -29.110 2.184 0.204 1.00 81.44 111 HIS A CA 1
ATOM 917 C C . HIS A 1 111 ? -30.427 1.791 0.872 1.00 81.44 111 HIS A C 1
ATOM 919 O O . HIS A 1 111 ? -31.025 0.768 0.547 1.00 81.44 111 HIS A O 1
ATOM 925 N N . GLY A 1 112 ? -30.859 2.592 1.852 1.00 81.94 112 GLY A N 1
ATOM 926 C CA . GLY A 1 112 ? -32.122 2.374 2.564 1.00 81.94 112 GLY A CA 1
ATOM 927 C C . GLY A 1 112 ? -32.250 1.001 3.236 1.00 81.94 112 GLY A C 1
ATOM 928 O O . GLY A 1 112 ? -33.357 0.610 3.593 1.00 81.94 112 GLY A O 1
ATOM 929 N N . HIS A 1 113 ? -31.144 0.264 3.401 1.00 82.88 113 HIS A N 1
ATOM 930 C CA . HIS A 1 113 ? -31.138 -1.110 3.901 1.00 82.88 113 HIS A CA 1
ATOM 931 C C . HIS A 1 113 ? -31.945 -2.110 3.042 1.00 82.88 113 HIS A C 1
ATOM 933 O O . HIS A 1 113 ? -32.434 -3.108 3.575 1.00 82.88 113 HIS A O 1
ATOM 939 N N . ASP A 1 114 ? -32.066 -1.868 1.731 1.00 82.19 114 ASP A N 1
ATOM 940 C CA . ASP A 1 114 ? -32.833 -2.701 0.786 1.00 82.19 114 ASP A CA 1
ATOM 941 C C . ASP A 1 114 ? -32.202 -4.083 0.498 1.00 82.19 114 ASP A C 1
ATOM 943 O O . ASP A 1 114 ? -32.859 -4.993 -0.011 1.00 82.19 114 ASP A O 1
ATOM 947 N N . GLY A 1 115 ? -30.919 -4.267 0.829 1.00 79.56 115 GLY A N 1
ATOM 948 C CA . GLY A 1 115 ? -30.176 -5.502 0.598 1.00 79.56 115 GLY A CA 1
ATOM 949 C C . GLY A 1 115 ? -29.804 -5.773 -0.867 1.00 79.56 115 GLY A C 1
ATOM 950 O O . GLY A 1 115 ? -29.273 -6.858 -1.146 1.00 79.56 115 GLY A O 1
ATOM 951 N N . GLN A 1 116 ? -30.046 -4.822 -1.777 1.00 79.62 116 GLN A N 1
ATOM 952 C CA . GLN A 1 116 ? -29.821 -4.955 -3.221 1.00 79.62 116 GLN A CA 1
ATOM 953 C C . GLN A 1 116 ? -28.933 -3.845 -3.799 1.00 79.62 116 GLN A C 1
ATOM 955 O O . GLN A 1 116 ? -27.971 -4.151 -4.510 1.00 79.62 116 GLN A O 1
ATOM 960 N N . SER A 1 117 ? -29.215 -2.581 -3.479 1.00 86.06 117 SER A N 1
ATOM 961 C CA . SER A 1 117 ? -28.583 -1.425 -4.119 1.00 86.06 117 SER A CA 1
ATOM 962 C C . SER A 1 117 ? -27.378 -0.962 -3.309 1.00 86.06 117 SER A C 1
ATOM 964 O O . SER A 1 117 ? -27.513 -0.239 -2.326 1.00 86.06 117 SER A O 1
ATOM 966 N N . PHE A 1 118 ? -26.176 -1.394 -3.689 1.00 82.44 118 PHE A N 1
ATOM 967 C CA . PHE A 1 118 ? -24.962 -1.056 -2.942 1.00 82.44 118 PHE A CA 1
ATOM 968 C C . PHE A 1 118 ? -24.603 0.428 -3.041 1.00 82.44 118 PHE A C 1
ATOM 970 O O . PHE A 1 118 ? -24.645 1.008 -4.121 1.00 82.44 118 PHE A O 1
ATOM 977 N N . VAL A 1 119 ? -24.169 0.999 -1.915 1.00 74.75 119 VAL A N 1
ATOM 978 C CA . VAL A 1 119 ? -23.715 2.400 -1.821 1.00 74.75 119 VAL A CA 1
ATOM 979 C C . VAL A 1 119 ? -22.429 2.632 -2.622 1.00 74.75 119 VAL A C 1
ATOM 981 O O . VAL A 1 119 ? -22.167 3.732 -3.100 1.00 74.75 119 VAL A O 1
ATOM 984 N N . ASP A 1 120 ? -21.618 1.586 -2.801 1.00 74.94 120 ASP A N 1
ATOM 985 C CA . ASP A 1 120 ? -20.368 1.665 -3.547 1.00 74.94 120 ASP A CA 1
ATOM 986 C C . ASP A 1 120 ? -20.032 0.363 -4.307 1.00 74.94 120 ASP A C 1
ATOM 988 O O . ASP A 1 120 ? -20.423 -0.752 -3.938 1.00 74.94 120 ASP A O 1
ATOM 992 N N . GLN A 1 121 ? -19.243 0.498 -5.381 1.00 73.06 121 GLN A N 1
ATOM 993 C CA . GLN A 1 121 ? -18.853 -0.626 -6.243 1.00 73.06 121 GLN A CA 1
ATOM 994 C C . GLN A 1 121 ? -17.969 -1.667 -5.537 1.00 73.06 121 GLN A C 1
ATOM 996 O O . GLN A 1 121 ? -17.945 -2.840 -5.930 1.00 73.06 121 GLN A O 1
ATOM 1001 N N . ARG A 1 122 ? -17.192 -1.269 -4.522 1.00 72.00 122 ARG A N 1
ATOM 1002 C CA . ARG A 1 122 ? -16.320 -2.189 -3.780 1.00 72.00 122 ARG A CA 1
ATOM 1003 C C . ARG A 1 122 ? -17.165 -3.116 -2.911 1.00 72.00 122 ARG A C 1
ATOM 1005 O O . ARG A 1 122 ? -16.888 -4.317 -2.889 1.00 72.00 122 ARG A O 1
ATOM 1012 N N . SER A 1 123 ? -18.203 -2.598 -2.271 1.00 74.00 123 SER A N 1
ATOM 1013 C CA . SER A 1 123 ? -19.152 -3.367 -1.473 1.00 74.00 123 SER A CA 1
ATOM 1014 C C . SER A 1 123 ? -19.900 -4.397 -2.319 1.00 74.00 123 SER A C 1
ATOM 1016 O O . SER A 1 123 ? -19.946 -5.572 -1.944 1.00 74.00 123 SER A O 1
ATOM 1018 N N . ALA A 1 124 ? -20.332 -4.021 -3.529 1.00 75.69 124 ALA A N 1
ATOM 1019 C CA . ALA A 1 124 ? -20.913 -4.958 -4.494 1.00 75.69 124 ALA A CA 1
ATOM 1020 C C . ALA A 1 124 ? -19.945 -6.108 -4.850 1.00 75.69 124 ALA A C 1
ATOM 1022 O O . ALA A 1 124 ? -20.305 -7.288 -4.799 1.00 75.69 124 ALA A O 1
ATOM 1023 N N . LYS A 1 125 ? -18.671 -5.794 -5.136 1.00 77.31 125 LYS A N 1
ATOM 1024 C CA . LYS A 1 125 ? -17.632 -6.808 -5.417 1.00 77.31 125 LYS A CA 1
ATOM 1025 C C . LYS A 1 125 ? -17.386 -7.738 -4.221 1.00 77.31 125 LYS A C 1
ATOM 1027 O O . LYS A 1 125 ? -17.109 -8.924 -4.417 1.00 77.31 125 LYS A O 1
ATOM 1032 N N . ILE A 1 126 ? -17.454 -7.223 -2.992 1.00 73.88 126 ILE A N 1
ATOM 1033 C CA . ILE A 1 126 ? -17.285 -8.019 -1.768 1.00 73.88 126 ILE A CA 1
ATOM 1034 C C . ILE A 1 126 ? -18.478 -8.961 -1.562 1.00 73.88 126 ILE A C 1
ATOM 1036 O O . ILE A 1 126 ? -18.239 -10.141 -1.303 1.00 73.88 126 ILE A O 1
ATOM 1040 N N . ASP A 1 127 ? -19.727 -8.515 -1.745 1.00 79.81 127 ASP A N 1
ATOM 1041 C CA . ASP A 1 127 ? -20.910 -9.389 -1.614 1.00 79.81 127 ASP A CA 1
ATOM 1042 C C . ASP A 1 127 ? -20.862 -10.566 -2.596 1.00 79.81 127 ASP A C 1
ATOM 1044 O O . ASP A 1 127 ? -21.122 -11.705 -2.207 1.00 79.81 127 ASP A O 1
ATOM 1048 N N . VAL A 1 128 ? -20.428 -10.336 -3.842 1.00 77.56 128 VAL A N 1
ATOM 1049 C CA . VAL A 1 128 ? -20.223 -11.411 -4.830 1.00 77.56 128 VAL A CA 1
ATOM 1050 C C . VAL A 1 128 ? -19.170 -12.417 -4.353 1.00 77.56 128 VAL A C 1
ATOM 1052 O O . VAL A 1 128 ? -19.376 -13.627 -4.457 1.00 77.56 128 VAL A O 1
ATOM 1055 N N . LYS A 1 129 ? -18.055 -11.953 -3.775 1.00 73.88 129 LYS A N 1
ATOM 1056 C CA . LYS A 1 129 ? -17.023 -12.840 -3.206 1.00 73.88 129 LYS A CA 1
ATOM 1057 C C . LYS A 1 129 ? -17.535 -13.620 -1.994 1.00 73.88 129 LYS A C 1
ATOM 1059 O O . LYS A 1 129 ? -17.206 -14.795 -1.847 1.00 73.88 129 LYS A O 1
ATOM 1064 N N . VAL A 1 130 ? -18.342 -12.992 -1.138 1.00 68.19 130 VAL A N 1
ATOM 1065 C CA . VAL A 1 130 ? -18.983 -13.654 0.008 1.00 68.19 130 VAL A CA 1
ATOM 1066 C C . VAL A 1 130 ? -19.989 -14.701 -0.475 1.00 68.19 130 VAL A C 1
ATOM 1068 O O . VAL A 1 130 ? -19.971 -15.817 0.036 1.00 68.19 130 VAL A O 1
ATOM 1071 N N . LYS A 1 131 ? -20.802 -14.407 -1.502 1.00 64.25 131 LYS A N 1
ATOM 1072 C CA . LYS A 1 131 ? -21.694 -15.388 -2.149 1.00 64.25 131 LYS A CA 1
ATOM 1073 C C . LYS A 1 131 ? -20.919 -16.605 -2.656 1.00 64.25 131 LYS A C 1
ATOM 1075 O O . LYS A 1 131 ? -21.284 -17.721 -2.312 1.00 64.25 131 LYS A O 1
ATOM 1080 N N . ARG A 1 132 ? -19.833 -16.401 -3.411 1.00 58.25 132 ARG A N 1
ATOM 1081 C CA . ARG A 1 132 ? -18.999 -17.505 -3.933 1.00 58.25 132 ARG A CA 1
ATOM 1082 C C . ARG A 1 132 ? -18.442 -18.394 -2.817 1.00 58.25 132 ARG A C 1
ATOM 1084 O O . ARG A 1 132 ? -18.421 -19.608 -2.962 1.00 58.25 132 ARG A O 1
ATOM 1091 N N . ARG A 1 133 ? -18.073 -17.795 -1.677 1.00 54.38 133 ARG A N 1
ATOM 1092 C CA . ARG A 1 133 ? -17.563 -18.513 -0.497 1.00 54.38 133 ARG A CA 1
ATOM 1093 C C . ARG A 1 133 ? -18.637 -19.337 0.224 1.00 54.38 133 ARG A C 1
ATOM 1095 O O . ARG A 1 133 ? -18.328 -20.411 0.716 1.00 54.38 133 ARG A O 1
ATOM 1102 N N . VAL A 1 134 ? -19.871 -18.830 0.303 1.00 54.41 134 VAL A N 1
ATOM 1103 C CA . VAL A 1 134 ? -21.000 -19.511 0.969 1.00 54.41 134 VAL A CA 1
ATOM 1104 C C . VAL A 1 134 ? -21.583 -20.636 0.100 1.00 54.41 134 VAL A C 1
ATOM 1106 O O . VAL A 1 134 ? -22.071 -21.615 0.647 1.00 54.41 134 VAL A O 1
ATOM 1109 N N . TYR A 1 135 ? -21.483 -20.537 -1.231 1.00 50.56 135 TYR A N 1
ATOM 1110 C CA . TYR A 1 135 ? -22.049 -21.514 -2.176 1.00 50.56 135 TYR A CA 1
ATOM 1111 C C . TYR A 1 135 ? -21.023 -22.459 -2.831 1.00 50.56 135 TYR A C 1
ATOM 1113 O O . TYR A 1 135 ? -21.307 -23.021 -3.882 1.00 50.56 135 TYR A O 1
ATOM 1121 N N . GLY A 1 136 ? -19.822 -22.630 -2.267 1.00 49.72 136 GLY A N 1
ATOM 1122 C CA . GLY A 1 136 ? -18.849 -23.639 -2.734 1.00 49.72 136 GLY A CA 1
ATOM 1123 C C . GLY A 1 136 ? -18.302 -23.457 -4.163 1.00 49.72 136 GLY A C 1
ATOM 1124 O O . GLY A 1 136 ? -17.522 -24.279 -4.636 1.00 49.72 136 GLY A O 1
ATOM 1125 N N . LEU A 1 137 ? -18.655 -22.373 -4.854 1.00 45.53 137 LEU A N 1
ATOM 1126 C CA . LEU A 1 137 ? -18.238 -22.088 -6.227 1.00 45.53 137 LEU A CA 1
ATOM 1127 C C . LEU A 1 137 ? -16.872 -21.386 -6.229 1.00 45.53 137 LEU A C 1
ATOM 1129 O O . LEU A 1 137 ? -16.782 -20.156 -6.254 1.00 45.53 137 LEU A O 1
ATOM 1133 N N . GLY A 1 138 ? -15.803 -22.187 -6.204 1.00 44.72 138 GLY A N 1
ATOM 1134 C CA . GLY A 1 138 ? -14.434 -21.740 -6.483 1.00 44.72 138 GLY A CA 1
ATOM 1135 C C . GLY A 1 138 ? -13.606 -21.408 -5.243 1.00 44.72 138 GLY A C 1
ATOM 1136 O O . GLY A 1 138 ? -13.270 -20.250 -4.989 1.00 44.72 138 GLY A O 1
ATOM 1137 N N . SER A 1 139 ? -13.234 -22.441 -4.489 1.00 42.28 139 SER A N 1
ATOM 1138 C CA . SER A 1 139 ? -12.214 -22.361 -3.442 1.00 42.28 139 SER A CA 1
ATOM 1139 C C . SER A 1 139 ? -10.812 -22.278 -4.064 1.00 42.28 139 SER A C 1
ATOM 1141 O O . SER A 1 139 ? -10.148 -23.286 -4.271 1.00 42.28 139 SER A O 1
ATOM 1143 N N . GLN A 1 140 ? -10.348 -21.064 -4.358 1.00 43.50 140 GLN A N 1
ATOM 1144 C CA . GLN A 1 140 ? -8.926 -20.728 -4.248 1.00 43.50 140 GLN A CA 1
ATOM 1145 C C . GLN A 1 140 ? -8.787 -19.982 -2.917 1.00 43.50 140 GLN A C 1
ATOM 1147 O O . GLN A 1 140 ? -9.171 -18.816 -2.777 1.00 43.50 140 GLN A O 1
ATOM 1152 N N . GLY A 1 141 ? -8.392 -20.731 -1.889 1.00 35.25 141 GLY A N 1
ATOM 1153 C CA . GLY A 1 141 ? -8.405 -20.309 -0.496 1.00 35.25 141 GLY A CA 1
ATOM 1154 C C . GLY A 1 141 ? -7.384 -19.216 -0.198 1.00 35.25 141 GLY A C 1
ATOM 1155 O O . GLY A 1 141 ? -6.226 -19.499 0.071 1.00 35.25 141 GLY A O 1
ATOM 1156 N N . TYR A 1 142 ? -7.832 -17.963 -0.133 1.00 37.34 142 TYR A N 1
ATOM 1157 C CA . TYR A 1 142 ? -7.119 -16.919 0.605 1.00 37.34 142 TYR A CA 1
ATOM 1158 C C . TYR A 1 142 ? -7.685 -16.827 2.026 1.00 37.34 142 TYR A C 1
ATOM 1160 O O . TYR A 1 142 ? -8.602 -16.048 2.308 1.00 37.34 142 TYR A O 1
ATOM 1168 N N . HIS A 1 143 ? -7.127 -17.624 2.937 1.00 30.70 143 HIS A N 1
ATOM 1169 C CA . HIS A 1 143 ? -7.267 -17.409 4.375 1.00 30.70 143 HIS A CA 1
ATOM 1170 C C . HIS A 1 143 ? -6.501 -16.129 4.756 1.00 30.70 143 HIS A C 1
ATOM 1172 O O . HIS A 1 143 ? -5.283 -16.129 4.882 1.00 30.70 143 HIS A O 1
ATOM 1178 N N . ARG A 1 144 ? -7.209 -15.009 4.949 1.00 36.31 144 ARG A N 1
ATOM 1179 C CA . ARG A 1 144 ? -6.735 -13.920 5.821 1.00 36.31 144 ARG A CA 1
ATOM 1180 C C . ARG A 1 144 ? -7.372 -14.099 7.193 1.00 36.31 144 ARG A C 1
ATOM 1182 O O . ARG A 1 144 ? -8.350 -13.433 7.520 1.00 36.31 144 ARG A O 1
ATOM 1189 N N . SER A 1 145 ? -6.815 -15.005 7.983 1.00 31.55 145 SER A N 1
ATOM 1190 C CA . SER A 1 145 ? -6.774 -14.823 9.430 1.00 31.55 145 SER A CA 1
ATOM 1191 C C . SER A 1 145 ? -5.537 -13.979 9.714 1.00 31.55 145 SER A C 1
ATOM 1193 O O . SER A 1 145 ? -4.422 -14.420 9.466 1.00 31.55 145 SER A O 1
ATOM 1195 N N . ILE A 1 146 ? -5.723 -12.746 10.180 1.00 35.38 146 ILE A N 1
ATOM 1196 C CA . ILE A 1 146 ? -4.637 -12.020 10.841 1.00 35.38 146 ILE A CA 1
ATOM 1197 C C . ILE A 1 146 ? -4.508 -12.680 12.218 1.00 35.38 146 ILE A C 1
ATOM 1199 O O . ILE A 1 146 ? -5.206 -12.312 13.159 1.00 35.38 146 ILE A O 1
ATOM 1203 N N . SER A 1 147 ? -3.701 -13.738 12.292 1.00 30.14 147 SER A N 1
ATOM 1204 C CA . SER A 1 147 ? -3.178 -14.296 13.537 1.00 30.14 147 SER A CA 1
ATOM 1205 C C . SER A 1 147 ? -2.181 -13.293 14.109 1.00 30.14 147 SER A C 1
ATOM 1207 O O . SER A 1 147 ? -1.226 -12.887 13.449 1.00 30.14 147 SER A O 1
ATOM 1209 N N . LEU A 1 148 ? -2.394 -12.894 15.363 1.00 36.59 148 LEU A N 1
ATOM 1210 C CA . LEU A 1 148 ? -1.553 -11.956 16.116 1.00 36.59 148 LEU A CA 1
ATOM 1211 C C . LEU A 1 148 ? -0.162 -12.526 16.492 1.00 36.59 148 LEU A C 1
ATOM 1213 O O . LEU A 1 148 ? 0.496 -11.990 17.378 1.00 36.59 148 LEU A O 1
ATOM 1217 N N . VAL A 1 149 ? 0.285 -13.607 15.842 1.00 32.78 149 VAL A N 1
ATOM 1218 C CA . VAL A 1 149 ? 1.492 -14.372 16.211 1.00 32.78 149 VAL A CA 1
ATOM 1219 C C . VAL A 1 149 ? 2.543 -14.410 15.093 1.00 32.78 149 VAL A C 1
ATOM 1221 O O . VAL A 1 149 ? 3.701 -14.700 15.362 1.00 32.78 149 VAL A O 1
ATOM 1224 N N . ASP A 1 150 ? 2.229 -13.988 13.864 1.00 32.12 150 ASP A N 1
ATOM 1225 C CA . ASP A 1 150 ? 3.203 -14.032 12.754 1.00 32.12 150 ASP A CA 1
ATOM 1226 C C . ASP A 1 150 ? 4.112 -12.793 12.667 1.00 32.12 150 ASP A C 1
ATOM 1228 O O . ASP A 1 150 ? 4.768 -12.530 11.659 1.00 32.12 150 ASP A O 1
ATOM 1232 N N . ALA A 1 151 ? 4.209 -12.034 13.760 1.00 34.69 151 ALA A N 1
ATOM 1233 C CA . ALA A 1 151 ? 5.158 -10.938 13.921 1.00 34.69 151 ALA A CA 1
ATOM 1234 C C . ALA A 1 151 ? 6.519 -11.435 14.444 1.00 34.69 151 ALA A C 1
ATOM 1236 O O . ALA A 1 151 ? 7.079 -10.843 15.360 1.00 34.69 151 ALA A O 1
ATOM 1237 N N . SER A 1 152 ? 7.036 -12.533 13.891 1.00 39.59 152 SER A N 1
ATOM 1238 C CA . SER A 1 152 ? 8.467 -12.873 13.825 1.00 39.59 152 SER A CA 1
ATOM 1239 C C . SER A 1 152 ? 8.634 -14.248 13.198 1.00 39.59 152 SER A C 1
ATOM 1241 O O . SER A 1 152 ? 8.651 -15.269 13.875 1.00 39.59 152 SER A O 1
ATOM 1243 N N . SER A 1 153 ? 8.823 -14.271 11.887 1.00 33.78 153 SER A N 1
ATOM 1244 C CA . SER A 1 153 ? 9.606 -15.326 11.268 1.00 33.78 153 SER A CA 1
ATOM 1245 C C . SER A 1 153 ? 10.129 -14.824 9.936 1.00 33.78 153 SER A C 1
ATOM 1247 O O . SER A 1 153 ? 9.378 -14.376 9.074 1.00 33.78 153 SER A O 1
ATOM 1249 N N . SER A 1 154 ? 11.432 -14.938 9.746 1.00 37.47 154 SER A N 1
ATOM 1250 C CA . SER A 1 154 ? 12.138 -14.938 8.466 1.00 37.47 154 SER A CA 1
ATOM 1251 C C . SER A 1 154 ? 11.712 -16.091 7.538 1.00 37.47 154 SER A C 1
ATOM 1253 O O . SER A 1 154 ? 12.483 -16.527 6.690 1.00 37.47 154 SER A O 1
ATOM 1255 N N . ARG A 1 155 ? 10.480 -16.588 7.651 1.00 37.03 155 ARG A N 1
ATOM 1256 C CA . ARG A 1 155 ? 9.899 -17.547 6.725 1.00 37.03 155 ARG A CA 1
ATOM 1257 C C . ARG A 1 155 ? 9.025 -16.760 5.763 1.00 37.03 155 ARG A C 1
ATOM 1259 O O . ARG A 1 155 ? 7.973 -16.240 6.127 1.00 37.03 155 ARG A O 1
ATOM 1266 N N . GLY A 1 156 ? 9.493 -16.644 4.520 1.00 38.53 156 GLY A N 1
ATOM 1267 C CA . GLY A 1 156 ? 8.594 -16.369 3.402 1.00 38.53 156 GLY A CA 1
ATOM 1268 C C . GLY A 1 156 ? 7.426 -17.365 3.414 1.00 38.53 156 GLY A C 1
ATOM 1269 O O . GLY A 1 156 ? 7.481 -18.353 4.154 1.00 38.53 156 GLY A O 1
ATOM 1270 N N . PRO A 1 157 ? 6.362 -17.136 2.621 1.00 37.75 157 PRO A N 1
ATOM 1271 C CA . PRO A 1 157 ? 5.374 -18.188 2.421 1.00 37.75 157 PRO A CA 1
ATOM 1272 C C . PRO A 1 157 ? 6.156 -19.452 2.069 1.00 37.75 157 PRO A C 1
ATOM 1274 O O . PRO A 1 157 ? 7.033 -19.403 1.203 1.00 37.75 157 PRO A O 1
ATOM 1277 N N . ALA A 1 158 ? 5.938 -20.532 2.817 1.00 42.31 158 ALA A N 1
ATOM 1278 C CA . ALA A 1 158 ? 6.423 -21.831 2.404 1.00 42.31 158 ALA A CA 1
ATOM 1279 C C . ALA A 1 158 ? 5.719 -22.094 1.073 1.00 42.31 158 ALA A C 1
ATOM 1281 O O . ALA A 1 158 ? 4.554 -22.485 1.056 1.00 42.31 158 ALA A O 1
ATOM 1282 N N . TYR A 1 159 ? 6.384 -21.730 -0.027 1.00 45.59 159 TYR A N 1
ATOM 1283 C CA . TYR A 1 159 ? 5.975 -22.093 -1.368 1.00 45.59 159 TYR A CA 1
ATOM 1284 C C . TYR A 1 159 ? 5.777 -23.599 -1.302 1.00 45.59 159 TYR A C 1
ATOM 1286 O O . TYR A 1 159 ? 6.711 -24.330 -0.959 1.00 45.59 159 TYR A O 1
ATOM 1294 N N . GLY A 1 160 ? 4.541 -24.057 -1.506 1.00 51.06 160 GLY A N 1
ATOM 1295 C CA . GLY A 1 160 ? 4.283 -25.489 -1.555 1.00 51.06 160 GLY A CA 1
ATOM 1296 C C . GLY A 1 160 ? 5.239 -26.116 -2.579 1.00 51.06 160 GLY A C 1
ATOM 1297 O O . GLY A 1 160 ? 5.585 -25.438 -3.550 1.00 51.06 160 GLY A O 1
ATOM 1298 N N . PRO A 1 161 ? 5.682 -27.371 -2.402 1.00 57.47 161 PRO A N 1
ATOM 1299 C CA . PRO A 1 161 ? 6.667 -28.006 -3.287 1.00 57.47 161 PRO A CA 1
ATOM 1300 C C . PRO A 1 161 ? 6.339 -27.847 -4.785 1.00 57.47 161 PRO A C 1
ATOM 1302 O O . PRO A 1 161 ? 7.231 -27.632 -5.599 1.00 57.47 161 PRO A O 1
ATOM 1305 N N . HIS A 1 162 ? 5.048 -27.805 -5.125 1.00 55.62 162 HIS A N 1
ATOM 1306 C CA . HIS A 1 162 ? 4.537 -27.547 -6.470 1.00 55.62 162 HIS A CA 1
ATOM 1307 C C . HIS A 1 162 ? 4.834 -26.133 -7.027 1.00 55.62 162 HIS A C 1
ATOM 1309 O O . HIS A 1 162 ? 5.079 -25.973 -8.222 1.00 55.62 162 HIS A O 1
ATOM 1315 N N . GLU A 1 163 ? 4.820 -25.082 -6.199 1.00 61.59 163 GLU A N 1
ATOM 1316 C CA . GLU A 1 163 ? 5.156 -23.720 -6.646 1.00 61.59 163 GLU A CA 1
ATOM 1317 C C . GLU A 1 163 ? 6.663 -23.533 -6.836 1.00 61.59 163 GLU A C 1
ATOM 1319 O O . GLU A 1 163 ? 7.070 -22.826 -7.757 1.00 61.59 163 GLU A O 1
ATOM 1324 N N . L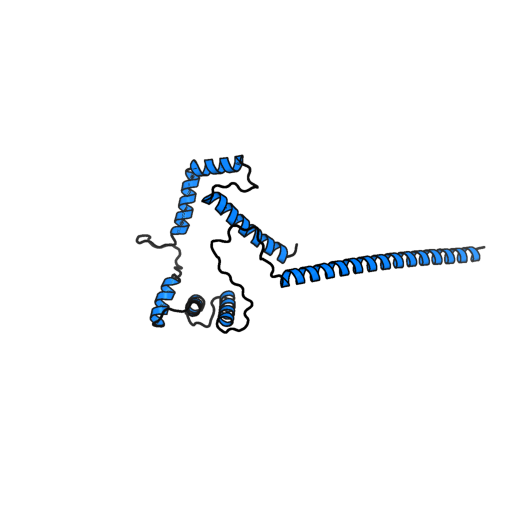EU A 1 164 ? 7.486 -24.197 -6.017 1.00 68.50 164 LEU A N 1
ATOM 1325 C CA . LEU A 1 164 ? 8.943 -24.163 -6.153 1.00 68.50 164 LEU A CA 1
ATOM 1326 C C . LEU A 1 164 ? 9.397 -24.856 -7.443 1.00 68.50 164 LEU A C 1
ATOM 1328 O O . LEU A 1 164 ? 10.220 -24.315 -8.178 1.00 68.50 164 LEU A O 1
ATOM 1332 N N . GLU A 1 165 ? 8.806 -26.009 -7.754 1.00 73.12 165 GLU A N 1
ATOM 1333 C CA . GLU A 1 165 ? 9.089 -26.756 -8.979 1.00 73.12 165 GLU A CA 1
ATOM 1334 C C . GLU A 1 165 ? 8.658 -25.977 -10.230 1.00 73.12 165 GLU A C 1
ATOM 1336 O O . GLU A 1 165 ? 9.383 -25.916 -11.224 1.00 73.12 165 GLU A O 1
ATOM 1341 N N . LYS A 1 166 ? 7.501 -25.302 -10.168 1.00 83.38 166 LYS A N 1
ATOM 1342 C CA . LYS A 1 166 ? 7.064 -24.398 -11.234 1.00 83.38 166 LYS A CA 1
ATOM 1343 C C . LYS A 1 166 ? 8.057 -23.250 -11.430 1.00 83.38 166 LYS A C 1
ATOM 1345 O O . LYS A 1 166 ? 8.389 -22.930 -12.567 1.00 83.38 166 LYS A O 1
ATOM 1350 N N . LEU A 1 167 ? 8.557 -22.661 -10.344 1.00 81.44 167 LEU A N 1
ATOM 1351 C CA . LEU A 1 167 ? 9.539 -21.578 -10.407 1.00 81.44 167 LEU A CA 1
ATOM 1352 C C . LEU A 1 167 ? 10.877 -22.039 -10.999 1.00 81.44 167 LEU A C 1
ATOM 1354 O O . LEU A 1 167 ? 11.489 -21.307 -11.770 1.00 81.44 167 LEU A O 1
ATOM 1358 N N . GLN A 1 168 ? 11.315 -23.255 -10.671 1.00 86.12 168 GLN A N 1
ATOM 1359 C CA . GLN A 1 168 ? 12.523 -23.859 -11.237 1.00 86.12 168 GLN A CA 1
ATOM 1360 C C . GLN A 1 168 ? 12.372 -24.126 -12.737 1.00 86.12 168 GLN A C 1
ATOM 1362 O O . GLN A 1 168 ? 13.275 -23.797 -13.505 1.00 86.12 168 GLN A O 1
ATOM 1367 N N . ARG A 1 169 ? 11.209 -24.628 -13.170 1.00 89.75 169 ARG A N 1
ATOM 1368 C CA . ARG A 1 169 ? 10.890 -24.796 -14.596 1.00 89.75 169 ARG A CA 1
ATOM 1369 C C . ARG A 1 169 ? 10.848 -23.460 -15.336 1.00 89.75 169 ARG A C 1
ATOM 1371 O O . ARG A 1 169 ? 11.407 -23.343 -16.423 1.00 89.75 169 ARG A O 1
ATOM 1378 N N . ASP A 1 170 ? 10.222 -22.447 -14.742 1.00 88.50 170 ASP A N 1
ATOM 1379 C CA . ASP A 1 170 ? 10.155 -21.103 -15.323 1.00 88.50 170 ASP A CA 1
ATOM 1380 C C . ASP A 1 170 ? 11.563 -20.470 -15.411 1.00 88.50 170 ASP A C 1
ATOM 1382 O O . ASP A 1 170 ? 11.888 -19.818 -16.404 1.00 88.50 170 ASP A O 1
ATOM 1386 N N . HIS A 1 171 ? 12.438 -20.722 -14.430 1.00 88.75 171 HIS A N 1
ATOM 1387 C CA . HIS A 1 171 ? 13.832 -20.270 -14.451 1.00 88.75 171 HIS A CA 1
ATOM 1388 C C . HIS A 1 171 ? 14.660 -20.941 -15.557 1.00 88.75 171 HIS A C 1
ATOM 1390 O O . HIS A 1 171 ? 15.369 -20.248 -16.284 1.00 88.75 171 HIS A O 1
ATOM 1396 N N . GLN A 1 172 ? 14.541 -22.262 -15.719 1.00 91.88 172 GLN A N 1
ATOM 1397 C CA . GLN A 1 172 ? 15.236 -23.008 -16.776 1.00 91.88 172 GLN A CA 1
ATOM 1398 C C . GLN A 1 172 ? 14.812 -22.533 -18.169 1.00 91.88 172 GLN A C 1
ATOM 1400 O O . GLN A 1 172 ? 15.661 -22.224 -19.001 1.00 91.88 172 GLN A O 1
ATOM 1405 N N . ARG A 1 173 ? 13.505 -22.349 -18.390 1.00 92.56 173 ARG A N 1
ATOM 1406 C CA . ARG A 1 173 ? 12.980 -21.809 -19.655 1.00 92.56 173 ARG A CA 1
ATOM 1407 C C . ARG A 1 173 ? 13.537 -20.427 -19.972 1.00 92.56 173 ARG A C 1
ATOM 1409 O O . ARG A 1 173 ? 13.902 -20.164 -21.112 1.00 92.56 173 ARG A O 1
ATOM 1416 N N . LEU A 1 174 ? 13.624 -19.550 -18.970 1.00 93.56 174 LEU A N 1
ATOM 1417 C CA . LEU A 1 174 ? 14.184 -18.210 -19.155 1.00 93.56 174 LEU A CA 1
ATOM 1418 C C . LEU A 1 174 ? 15.672 -18.252 -19.530 1.00 93.56 174 LEU A C 1
ATOM 1420 O O . LEU A 1 174 ? 16.110 -17.477 -20.384 1.00 93.56 174 LEU A O 1
ATOM 1424 N N . GLN A 1 175 ? 16.445 -19.161 -18.931 1.00 91.50 175 GLN A N 1
ATOM 1425 C CA . GLN A 1 175 ? 17.851 -19.360 -19.293 1.00 91.50 175 GLN A CA 1
ATOM 1426 C C . GLN A 1 175 ? 18.002 -19.849 -20.737 1.00 91.50 175 GLN A C 1
ATOM 1428 O O . GLN A 1 175 ? 18.822 -19.307 -21.478 1.00 91.50 175 GLN A O 1
ATOM 1433 N N . GLU A 1 176 ? 17.179 -20.811 -21.157 1.00 93.62 176 GLU A N 1
ATOM 1434 C CA . GLU A 1 176 ? 17.161 -21.317 -22.533 1.00 93.62 176 GLU A CA 1
ATOM 1435 C C . GLU A 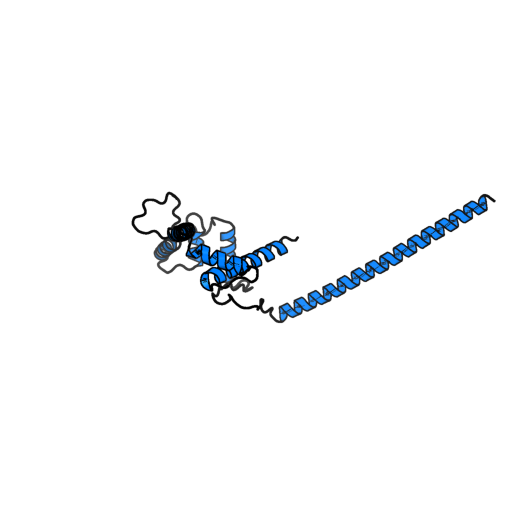1 176 ? 16.802 -20.216 -23.538 1.00 93.62 176 GLU A C 1
ATOM 1437 O O . GLU A 1 176 ? 17.488 -20.056 -24.548 1.00 93.62 176 GLU A O 1
ATOM 1442 N N . THR A 1 177 ? 15.787 -19.394 -23.245 1.00 94.00 177 THR A N 1
ATOM 1443 C CA . THR A 1 177 ? 15.413 -18.276 -24.126 1.00 94.00 177 THR A CA 1
ATOM 1444 C C . THR A 1 177 ? 16.521 -17.236 -24.248 1.00 94.00 177 THR A C 1
ATOM 1446 O O . THR A 1 177 ? 16.816 -16.791 -25.353 1.00 94.00 177 THR A O 1
ATOM 1449 N N . LEU A 1 178 ? 17.191 -16.890 -23.144 1.00 95.75 178 LEU A N 1
ATOM 1450 C CA . LEU A 1 178 ? 18.290 -15.921 -23.163 1.00 95.75 178 LEU A CA 1
ATOM 1451 C C . LEU A 1 178 ? 19.492 -16.433 -23.959 1.00 95.75 178 LEU A C 1
ATOM 1453 O O . LEU A 1 178 ? 20.131 -15.663 -24.678 1.00 95.75 178 LEU A O 1
ATOM 1457 N N . LEU A 1 179 ? 19.807 -17.725 -23.843 1.00 95.88 179 LEU A N 1
ATOM 1458 C CA . LEU A 1 179 ? 20.862 -18.351 -24.636 1.00 95.88 179 LEU A CA 1
ATOM 1459 C C . LEU A 1 179 ? 20.509 -18.348 -26.122 1.00 95.88 179 LEU A C 1
ATOM 1461 O O . LEU A 1 179 ? 21.352 -17.981 -26.939 1.00 95.88 179 LEU A O 1
ATOM 1465 N N . LYS A 1 180 ? 19.262 -18.682 -26.464 1.00 95.50 180 LYS A N 1
ATOM 1466 C CA . LYS A 1 180 ? 18.787 -18.671 -27.848 1.00 95.50 180 LYS A CA 1
ATOM 1467 C C . LYS A 1 180 ? 18.869 -17.274 -28.467 1.00 95.50 180 LYS A C 1
ATOM 1469 O O . LYS A 1 180 ? 19.474 -17.121 -29.521 1.00 95.50 180 LYS A O 1
ATOM 1474 N N . GLU A 1 181 ? 18.377 -16.248 -27.774 1.00 94.19 181 GLU A N 1
ATOM 1475 C CA . GLU A 1 181 ? 18.483 -14.859 -28.240 1.00 94.19 181 GLU A CA 1
ATOM 1476 C C . GLU A 1 181 ? 19.942 -14.414 -28.418 1.00 94.19 181 GLU A C 1
ATOM 1478 O O . GLU A 1 181 ? 20.269 -13.666 -29.340 1.00 94.19 181 GLU A O 1
ATOM 1483 N N . ARG A 1 182 ? 20.846 -14.856 -27.534 1.00 94.75 182 ARG A N 1
ATOM 1484 C CA . ARG A 1 182 ? 22.272 -14.526 -27.635 1.00 94.75 182 ARG A CA 1
ATOM 1485 C C . ARG A 1 182 ? 22.918 -15.170 -28.862 1.00 94.75 182 ARG A C 1
ATOM 1487 O O . ARG A 1 182 ? 23.721 -14.507 -29.516 1.00 94.75 182 ARG A O 1
ATOM 1494 N N . MET A 1 183 ? 22.561 -16.417 -29.166 1.00 96.00 183 MET A N 1
ATOM 1495 C CA . MET A 1 183 ? 23.016 -17.127 -30.364 1.00 96.00 183 MET A CA 1
ATOM 1496 C C . MET A 1 183 ? 22.485 -16.461 -31.634 1.00 96.00 183 MET A C 1
ATOM 1498 O O . MET A 1 183 ? 23.273 -16.123 -32.510 1.00 96.00 183 MET A O 1
ATOM 1502 N N . GLU A 1 184 ? 21.186 -16.160 -31.691 1.00 95.50 184 GLU A N 1
ATOM 1503 C CA . GLU A 1 184 ? 20.561 -15.483 -32.837 1.00 95.50 184 GLU A CA 1
ATOM 1504 C C . GLU A 1 184 ? 21.202 -14.111 -33.105 1.00 95.50 184 GLU A C 1
ATOM 1506 O O . GLU A 1 184 ? 21.507 -13.772 -34.249 1.00 95.50 184 GLU A O 1
ATOM 1511 N N . ARG A 1 185 ? 21.507 -13.332 -32.056 1.00 94.94 185 ARG A N 1
ATOM 1512 C CA . ARG A 1 185 ? 22.235 -12.058 -32.206 1.00 94.94 185 ARG A CA 1
ATOM 1513 C C . ARG A 1 185 ? 23.658 -12.243 -32.725 1.00 94.94 185 ARG A C 1
ATOM 1515 O O . ARG A 1 185 ? 24.135 -11.397 -33.479 1.00 94.94 185 ARG A O 1
ATOM 1522 N N . GLN A 1 186 ? 24.354 -13.300 -32.308 1.00 92.75 186 GLN A N 1
ATOM 1523 C CA . GLN A 1 186 ? 25.692 -13.595 -32.822 1.00 92.75 186 GLN A CA 1
ATOM 1524 C C . GLN A 1 186 ? 25.644 -14.014 -34.289 1.00 92.75 186 GLN A C 1
ATOM 1526 O O . GLN A 1 186 ? 26.443 -13.515 -35.075 1.00 92.75 186 GLN A O 1
ATOM 1531 N N . GLU A 1 187 ? 24.696 -14.865 -34.674 1.00 95.06 187 GLU A N 1
ATOM 1532 C CA . GLU A 1 187 ? 24.503 -15.262 -36.069 1.00 95.06 187 GLU A CA 1
ATOM 1533 C C . GLU A 1 187 ? 24.163 -14.064 -36.954 1.00 95.06 187 GLU A C 1
ATOM 1535 O O . GLU A 1 187 ? 24.759 -13.906 -38.018 1.00 95.06 187 GLU A O 1
ATOM 1540 N N . GLN A 1 188 ? 23.274 -13.179 -36.495 1.00 93.94 188 GLN A N 1
ATOM 1541 C CA . GLN A 1 188 ? 22.942 -11.963 -37.232 1.00 93.94 188 GLN A CA 1
ATOM 1542 C C . GLN A 1 188 ? 24.166 -11.058 -37.398 1.00 93.94 188 GLN A C 1
ATOM 1544 O O . GLN A 1 188 ? 24.457 -10.609 -38.499 1.00 93.94 188 GLN A O 1
ATOM 1549 N N . MET A 1 189 ? 24.949 -10.861 -36.335 1.00 94.56 189 MET A N 1
ATOM 1550 C CA . MET A 1 189 ? 26.174 -10.062 -36.405 1.00 94.56 189 MET A CA 1
ATOM 1551 C C . MET A 1 189 ? 27.201 -10.647 -37.387 1.00 94.56 189 MET A C 1
ATOM 1553 O O . MET A 1 189 ? 27.899 -9.893 -38.063 1.00 94.56 189 MET A O 1
ATOM 1557 N N . GLN A 1 190 ? 27.310 -11.977 -37.471 1.00 93.88 190 GLN A N 1
ATOM 1558 C CA . GLN A 1 190 ? 28.187 -12.631 -38.444 1.00 93.88 190 GLN A CA 1
ATOM 1559 C C . GLN A 1 190 ? 27.667 -12.454 -39.874 1.00 93.88 190 GLN A C 1
ATOM 1561 O O . GLN A 1 190 ? 28.465 -12.168 -40.764 1.00 93.88 190 GLN A O 1
ATOM 1566 N N . LYS A 1 191 ? 26.350 -12.558 -40.093 1.00 95.00 191 LYS A N 1
ATOM 1567 C CA . LYS A 1 191 ? 25.725 -12.305 -41.401 1.00 95.00 191 LYS A CA 1
ATOM 1568 C C . LYS A 1 191 ? 25.949 -10.870 -41.866 1.00 95.00 191 LYS A C 1
ATOM 1570 O O . LYS A 1 191 ? 26.504 -10.680 -42.941 1.00 95.00 191 LYS A O 1
ATOM 1575 N N . ASP A 1 192 ? 25.651 -9.886 -41.021 1.00 94.38 192 ASP A N 1
ATOM 1576 C CA . ASP A 1 192 ? 25.850 -8.468 -41.343 1.00 94.38 192 ASP A CA 1
ATOM 1577 C C . ASP A 1 192 ? 27.331 -8.160 -41.637 1.00 94.38 192 ASP A C 1
ATOM 1579 O O . ASP A 1 192 ? 27.666 -7.317 -42.469 1.00 94.38 192 ASP A O 1
ATOM 1583 N N . LYS A 1 193 ? 28.258 -8.840 -40.946 1.00 95.12 193 LYS A N 1
ATOM 1584 C CA . LYS A 1 193 ? 29.697 -8.691 -41.190 1.00 95.12 193 LYS A CA 1
ATOM 1585 C C . LYS A 1 193 ? 30.113 -9.285 -42.538 1.00 95.12 193 LYS A C 1
ATOM 1587 O O . LYS A 1 193 ? 30.929 -8.668 -43.219 1.00 95.12 193 LYS A O 1
ATOM 1592 N N . MET A 1 194 ? 29.583 -10.452 -42.900 1.00 93.12 194 MET A N 1
ATOM 1593 C CA . MET A 1 194 ? 29.825 -11.087 -44.200 1.00 93.12 194 MET A CA 1
ATOM 1594 C C . MET A 1 194 ? 29.260 -10.242 -45.343 1.00 93.12 194 MET A C 1
ATOM 1596 O O . MET A 1 194 ? 29.978 -9.979 -46.301 1.00 93.12 194 MET A O 1
ATOM 1600 N N . GLU A 1 195 ? 28.039 -9.732 -45.198 1.00 94.31 195 GLU A N 1
ATOM 1601 C CA . GLU A 1 195 ? 27.384 -8.878 -46.196 1.00 94.31 195 GLU A CA 1
ATOM 1602 C C . GLU A 1 195 ? 28.186 -7.594 -46.445 1.00 94.31 195 GLU A C 1
ATOM 1604 O O . GLU A 1 195 ? 28.533 -7.285 -47.581 1.00 94.31 195 GLU A O 1
ATOM 1609 N N . ARG A 1 196 ? 28.635 -6.910 -45.383 1.00 92.44 196 ARG A N 1
ATOM 1610 C CA . ARG A 1 196 ? 29.536 -5.751 -45.528 1.00 92.44 196 ARG A CA 1
ATOM 1611 C C . ARG A 1 196 ? 30.850 -6.111 -46.219 1.00 92.44 196 ARG A C 1
ATOM 1613 O O . ARG A 1 196 ? 31.403 -5.301 -46.960 1.00 92.44 196 ARG A O 1
ATOM 1620 N N . GLN A 1 197 ? 31.399 -7.299 -45.964 1.00 91.00 197 GLN A N 1
ATOM 1621 C CA . GLN A 1 197 ? 32.614 -7.746 -46.648 1.00 91.00 197 GLN A CA 1
ATOM 1622 C C . GLN A 1 197 ? 32.361 -7.993 -48.138 1.00 91.00 197 GLN A C 1
ATOM 1624 O O . GLN A 1 197 ? 33.187 -7.595 -48.959 1.00 91.00 197 GLN A O 1
ATOM 1629 N N . GLU A 1 198 ? 31.220 -8.57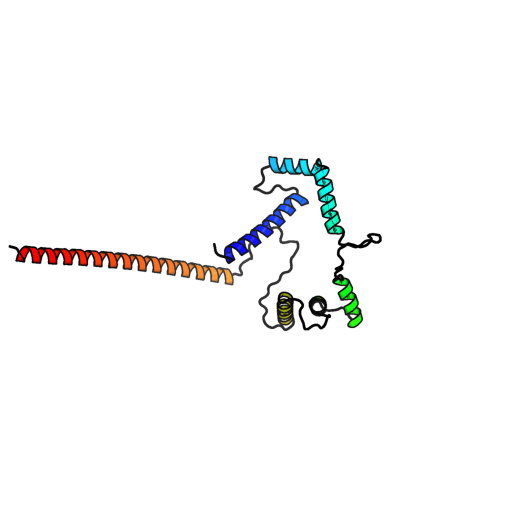3 -48.498 1.00 92.75 198 GLU A N 1
ATOM 1630 C CA . GLU A 1 198 ? 30.810 -8.764 -49.890 1.00 92.75 198 GLU A CA 1
ATOM 1631 C C . GLU A 1 198 ? 30.572 -7.432 -50.606 1.00 92.75 198 GLU A C 1
ATOM 1633 O O . GLU A 1 198 ? 31.145 -7.220 -51.672 1.00 92.75 198 GLU A O 1
ATOM 1638 N N . GLU A 1 199 ? 29.867 -6.481 -49.989 1.00 92.62 199 GLU A N 1
ATOM 1639 C CA . GLU A 1 199 ? 29.672 -5.132 -50.540 1.00 92.62 199 GLU A CA 1
ATOM 1640 C C . GLU A 1 199 ? 31.006 -4.422 -50.797 1.00 92.62 199 GLU A C 1
ATOM 1642 O O . GLU A 1 199 ? 31.223 -3.827 -51.857 1.00 92.62 199 GLU A O 1
ATOM 1647 N N . THR A 1 200 ? 31.944 -4.504 -49.845 1.00 91.25 200 THR A N 1
ATOM 1648 C CA . THR A 1 200 ? 33.273 -3.899 -50.023 1.00 91.25 200 THR A CA 1
ATOM 1649 C C . THR A 1 200 ? 34.080 -4.586 -51.121 1.00 91.25 200 THR A C 1
ATOM 1651 O O . THR A 1 200 ? 34.839 -3.918 -51.827 1.00 91.25 200 THR A O 1
ATOM 1654 N N . ARG A 1 201 ? 33.916 -5.901 -51.301 1.00 92.00 201 ARG A N 1
ATOM 1655 C CA . ARG A 1 201 ? 34.548 -6.653 -52.387 1.00 92.00 201 ARG A CA 1
ATOM 1656 C C . ARG A 1 201 ? 33.955 -6.269 -53.740 1.00 92.00 201 ARG A C 1
ATOM 1658 O O . ARG A 1 201 ? 34.716 -5.943 -54.643 1.00 92.00 201 ARG A O 1
ATOM 1665 N N . GLU A 1 202 ? 32.631 -6.217 -53.863 1.00 92.94 202 GLU A N 1
ATOM 1666 C CA . GLU A 1 202 ? 31.969 -5.779 -55.094 1.00 92.94 202 GLU A CA 1
ATOM 1667 C C . GLU A 1 202 ? 32.353 -4.350 -55.476 1.00 92.94 202 GLU A C 1
ATOM 1669 O O . GLU A 1 202 ? 32.594 -4.060 -56.647 1.00 92.94 202 GLU A O 1
ATOM 1674 N N . MET A 1 203 ? 32.429 -3.446 -54.497 1.00 91.50 203 MET A N 1
ATOM 1675 C CA . MET A 1 203 ? 32.837 -2.065 -54.737 1.00 91.50 203 MET A CA 1
ATOM 1676 C C . MET A 1 203 ? 34.270 -1.993 -55.275 1.00 91.50 203 MET A C 1
ATOM 1678 O O . MET A 1 203 ? 34.522 -1.266 -56.234 1.00 91.50 203 MET A O 1
ATOM 1682 N N . ARG A 1 204 ? 35.194 -2.785 -54.714 1.00 91.12 204 ARG A N 1
ATOM 1683 C CA . ARG A 1 204 ? 36.572 -2.898 -55.222 1.00 91.12 204 ARG A CA 1
ATOM 1684 C C . ARG A 1 204 ? 36.613 -3.453 -56.643 1.00 91.12 204 ARG A C 1
ATOM 1686 O O . ARG A 1 204 ? 37.303 -2.885 -57.482 1.00 91.12 204 ARG A O 1
ATOM 1693 N N . ASP A 1 205 ? 35.839 -4.496 -56.933 1.00 93.38 205 ASP A N 1
ATOM 1694 C CA . ASP A 1 205 ? 35.783 -5.098 -58.269 1.00 93.38 205 ASP A CA 1
ATOM 1695 C C . ASP A 1 205 ? 35.197 -4.125 -59.310 1.00 93.38 205 ASP A C 1
ATOM 1697 O O . ASP A 1 205 ? 35.663 -4.074 -60.449 1.00 93.38 205 ASP A O 1
ATOM 1701 N N . ARG A 1 206 ? 34.200 -3.312 -58.933 1.00 92.25 206 ARG A N 1
ATOM 1702 C CA . ARG A 1 206 ? 33.646 -2.252 -59.795 1.00 92.25 206 ARG A CA 1
ATOM 1703 C C . ARG A 1 206 ? 34.667 -1.152 -60.072 1.00 92.25 206 ARG A C 1
ATOM 1705 O O . ARG A 1 206 ? 34.791 -0.739 -61.221 1.00 92.25 206 ARG A O 1
ATOM 1712 N N . LEU A 1 207 ? 35.401 -0.705 -59.052 1.00 89.88 207 LEU A N 1
ATOM 1713 C CA . LEU A 1 207 ? 36.463 0.293 -59.214 1.00 89.88 207 LEU A CA 1
ATOM 1714 C C . LEU A 1 207 ? 37.574 -0.221 -60.138 1.00 89.88 207 LEU A C 1
ATOM 1716 O O . LEU A 1 207 ? 37.916 0.464 -61.095 1.00 89.88 207 LEU A O 1
ATOM 1720 N N . ALA A 1 208 ? 38.037 -1.459 -59.944 1.00 89.69 208 ALA A N 1
ATOM 1721 C CA . ALA A 1 208 ? 39.058 -2.072 -60.796 1.00 89.69 208 ALA A CA 1
ATOM 1722 C C . ALA A 1 208 ? 38.620 -2.185 -62.271 1.00 89.69 208 ALA A C 1
ATOM 1724 O O . ALA A 1 208 ? 39.423 -1.987 -63.181 1.00 89.69 208 ALA A O 1
ATOM 1725 N N . ARG A 1 209 ? 37.335 -2.466 -62.535 1.00 89.06 209 ARG A N 1
ATOM 1726 C CA . ARG A 1 209 ? 36.788 -2.482 -63.906 1.00 89.06 209 ARG A CA 1
ATOM 1727 C C . ARG A 1 209 ? 36.749 -1.095 -64.544 1.00 89.06 209 ARG A C 1
ATOM 1729 O O . ARG A 1 209 ? 36.984 -0.989 -65.741 1.00 89.06 209 ARG A O 1
ATOM 1736 N N . LEU A 1 210 ? 36.429 -0.055 -63.774 1.00 88.56 210 LEU A N 1
ATOM 1737 C CA . LEU A 1 210 ? 36.431 1.324 -64.271 1.00 88.56 210 LEU A CA 1
ATOM 1738 C C . LEU A 1 210 ? 37.854 1.811 -64.560 1.00 88.56 210 LEU A C 1
ATOM 1740 O O . LEU A 1 210 ? 38.077 2.430 -65.595 1.00 88.56 210 LEU A O 1
ATOM 1744 N N . GLU A 1 211 ? 38.816 1.480 -63.697 1.00 87.62 211 GLU A N 1
ATOM 1745 C CA . GLU A 1 211 ? 40.238 1.766 -63.923 1.00 87.62 211 GLU A CA 1
ATOM 1746 C C . GLU A 1 211 ? 40.759 1.075 -65.192 1.00 87.62 211 GLU A C 1
ATOM 1748 O O . GLU A 1 211 ? 41.449 1.704 -65.990 1.00 87.62 211 GLU A O 1
ATOM 1753 N N . ALA A 1 212 ? 40.365 -0.178 -65.438 1.00 83.31 212 ALA A N 1
ATOM 1754 C CA . ALA A 1 212 ? 40.745 -0.919 -66.642 1.00 83.31 212 ALA A CA 1
ATOM 1755 C C . ALA A 1 212 ? 40.114 -0.391 -67.946 1.00 83.31 212 ALA A C 1
ATOM 1757 O O . ALA A 1 212 ? 40.602 -0.722 -69.019 1.00 83.31 212 ALA A O 1
ATOM 1758 N N . LEU A 1 213 ? 39.028 0.390 -67.876 1.00 83.19 213 LEU A N 1
ATOM 1759 C CA . LEU A 1 213 ? 38.398 1.029 -69.043 1.00 83.19 213 LEU A CA 1
ATOM 1760 C C . LEU A 1 213 ? 38.974 2.421 -69.351 1.00 83.19 213 LEU A C 1
ATOM 1762 O O . LEU A 1 213 ? 38.703 2.968 -70.418 1.00 83.19 213 LEU A O 1
ATOM 1766 N N . LEU A 1 214 ? 39.712 3.009 -68.406 1.00 74.31 214 LEU A N 1
ATOM 1767 C CA . LEU A 1 214 ? 40.344 4.328 -68.524 1.00 74.31 214 LEU A CA 1
ATOM 1768 C C . LEU A 1 214 ? 41.825 4.255 -68.946 1.00 74.31 214 LEU A C 1
ATOM 1770 O O . LEU A 1 214 ? 42.431 5.304 -69.169 1.00 74.31 214 LEU A O 1
ATOM 1774 N N . MET A 1 215 ? 42.384 3.046 -69.053 1.00 59.50 215 MET A N 1
ATOM 1775 C CA . MET A 1 215 ? 43.737 2.727 -69.536 1.00 59.50 215 MET A CA 1
ATOM 1776 C C . MET A 1 215 ? 43.663 2.083 -70.919 1.00 59.50 215 MET A C 1
ATOM 1778 O O . MET A 1 215 ? 44.541 2.400 -71.750 1.00 59.50 215 MET A O 1
#

Sequence (215 aa):
MSFAIYDAWCRKASIRYTCNIYLIAKKRISPIYLTEEVFEHYKRMRATDETFKKKFEQMNNNKKSEVGGSGTDISLHSAGSIFARQHGDTLEKKLQRRPTRKEMFRHLHTHGHDGQSFVDQRSAKIDVKVKRRVYGLGSQGYHRSISLVDASSSRGPAYGPHELEKLQRDHQRLQETLLKERMERQEQMQKDKMERQEETREMRDRLARLEALLM

Organism: NCBI:txid152367

Foldseek 3Di:
DDPVVVVVVVVVVVVVVVLQCCCCPPVVDHDPPDDPVRSVVVVCCCVPPPVNVVVVVVVVVVVVVVPDDPPPPDDPPPPPDDDLVNLQVVVCVVVVHRDDPLLSLLCNAAPPSPSPHGPDPVSVVVSVVVVCVVPVNDPPDDDPPPDPPVSDDPDDPPCPPVNVVVVVVVVVVVVVVVVVVVVVVVVVVVVVVVVVVVVVVVVVVVVVVVVVVVD

Radius of gyration: 34.21 Å; chains: 1; bounding box: 80×47×99 Å

pLDDT: mean 73.88, std 19.22, range [30.14, 96.0]

Secondary structure (DSSP, 8-state):
--HHHHHHHHHHHHHHHHHHHHIIIII-PPPTTS-HHHHHHHHHHHHH-HHHHHHHHHHHHHHHTTS--TT----S-------HHHHHHHHHHHHTSPPPHHHHHHHHHBGGG-SSSBSSHHHHHHHHHHHHHHTTS----------TT-SS--------HHHHHHHHHHHHHHHHHHHHHHHHHHHHHHHHHHHHHHHHHHHHHHHHHHHHH--